Protein AF-A0AAI9SY20-F1 (afdb_monomer_lite)

Radius of gyration: 35.76 Å; chains: 1; bounding box: 93×35×104 Å

Organism: NCBI:txid497107

Sequence (185 aa):
MDAKLYLQSFGWEEGQPLKKGGLKKPILVKHKKDTKGLGHDTNNADMWWEQLFDGQLKTLQVDNGGGNGEVLFRKDEVIASTVQRSMSPLYRMFVKGQGLAGTMEKEAQEKKKDDEEKRKKKDDEEEEEKKKKKDKTKDKEKTRKRERKRERKSETRNSDSDKASRKRKREDKHSKKKKKKSRKQ

pLDDT: mean 70.95, std 12.84, range [46.22, 95.06]

Structure (mmCIF, N/CA/C/O backbone):
data_AF-A0AAI9SY20-F1
#
_entry.id   AF-A0AAI9SY20-F1
#
loop_
_atom_site.group_PDB
_atom_site.id
_atom_site.type_symbol
_atom_site.label_atom_id
_atom_site.label_alt_id
_atom_site.label_comp_id
_atom_site.label_asym_id
_atom_site.label_entity_id
_atom_site.label_seq_id
_atom_site.pdbx_PDB_ins_code
_atom_site.Cartn_x
_atom_site.Cartn_y
_atom_site.Cartn_z
_atom_site.occupancy
_atom_site.B_iso_or_equiv
_atom_site.auth_seq_id
_atom_site.auth_comp_id
_atom_site.auth_asym_id
_atom_site.auth_atom_id
_atom_site.pdbx_PDB_model_num
ATOM 1 N N . MET A 1 1 ? -29.749 -8.433 11.964 1.00 77.25 1 MET A N 1
ATOM 2 C CA . MET A 1 1 ? -28.682 -8.224 12.969 1.00 77.25 1 MET A CA 1
ATOM 3 C C . MET A 1 1 ? -27.858 -7.024 12.550 1.00 77.25 1 MET A C 1
ATOM 5 O O . MET A 1 1 ? -27.518 -6.940 11.378 1.00 77.25 1 MET A O 1
ATOM 9 N N . ASP A 1 2 ? -27.543 -6.120 13.474 1.00 91.75 2 ASP A N 1
ATOM 10 C CA . ASP A 1 2 ? -26.631 -5.004 13.208 1.00 91.75 2 ASP A CA 1
ATOM 11 C C . ASP A 1 2 ? -25.190 -5.429 13.535 1.00 91.75 2 ASP A C 1
ATOM 13 O O . ASP A 1 2 ? -24.805 -5.571 14.699 1.00 91.75 2 ASP A O 1
ATOM 17 N N . ALA A 1 3 ? -24.399 -5.677 12.489 1.00 90.69 3 ALA A N 1
ATOM 18 C CA . ALA A 1 3 ? -23.018 -6.138 12.619 1.00 90.69 3 ALA A CA 1
ATOM 19 C C . ALA A 1 3 ? -22.096 -5.082 13.250 1.00 90.69 3 ALA A C 1
ATOM 21 O O . ALA A 1 3 ? -21.114 -5.433 13.908 1.00 90.69 3 ALA A O 1
ATOM 22 N N . LYS A 1 4 ? -22.411 -3.791 13.086 1.00 91.38 4 LYS A N 1
ATOM 23 C CA . LYS A 1 4 ? -21.598 -2.692 13.612 1.00 91.38 4 LYS A CA 1
ATOM 24 C C . LYS A 1 4 ? -21.685 -2.640 15.134 1.00 91.38 4 LYS A C 1
ATOM 26 O O . LYS A 1 4 ? -20.650 -2.590 15.795 1.00 91.38 4 LYS A O 1
ATOM 31 N N . LEU A 1 5 ? -22.899 -2.732 15.682 1.00 94.44 5 LEU A N 1
ATOM 32 C CA . LEU A 1 5 ? -23.126 -2.783 17.132 1.00 94.44 5 LEU A CA 1
ATOM 33 C C . LEU A 1 5 ? -22.472 -4.014 17.768 1.00 94.44 5 LEU A C 1
ATOM 35 O O . LEU A 1 5 ? -21.870 -3.917 18.838 1.00 94.44 5 LEU A O 1
ATOM 39 N N . TYR A 1 6 ? -22.532 -5.160 17.085 1.00 94.88 6 TYR A N 1
ATOM 40 C CA . TYR A 1 6 ? -21.873 -6.378 17.544 1.00 94.88 6 TYR A CA 1
ATOM 41 C C . TYR A 1 6 ? -20.356 -6.183 17.645 1.00 94.88 6 TYR A C 1
ATOM 43 O O . TYR A 1 6 ? -19.785 -6.414 18.704 1.00 94.88 6 TYR A O 1
ATOM 51 N N . LEU A 1 7 ? -19.699 -5.671 16.602 1.00 93.38 7 LEU A N 1
ATOM 52 C CA . LEU A 1 7 ? -18.252 -5.428 16.616 1.00 93.38 7 LEU A CA 1
ATOM 53 C C . LEU A 1 7 ? -17.834 -4.385 17.666 1.00 93.38 7 LEU A C 1
ATOM 55 O O . LEU A 1 7 ? -16.838 -4.584 18.365 1.00 93.38 7 LEU A O 1
ATOM 59 N N . GLN A 1 8 ? -18.616 -3.317 17.836 1.00 94.25 8 GLN A N 1
ATOM 60 C CA . GLN A 1 8 ? -18.384 -2.316 18.882 1.00 94.25 8 GLN A CA 1
ATOM 61 C C . GLN A 1 8 ? -18.441 -2.925 20.290 1.00 94.25 8 GLN A C 1
ATOM 63 O O . GLN A 1 8 ? -17.649 -2.540 21.150 1.00 94.25 8 GLN A O 1
ATOM 68 N N . SER A 1 9 ? -19.297 -3.930 20.518 1.00 95.06 9 SER A N 1
ATOM 69 C CA . SER A 1 9 ? -19.354 -4.648 21.802 1.00 95.06 9 SER A CA 1
ATOM 70 C C . SER A 1 9 ? -18.055 -5.400 22.137 1.00 95.06 9 SER A C 1
ATOM 72 O O . SER A 1 9 ? -17.701 -5.517 23.308 1.00 95.06 9 SER A O 1
ATOM 74 N N . PHE A 1 10 ? -17.282 -5.817 21.125 1.00 93.25 10 PHE A N 1
ATOM 75 C CA . PHE A 1 10 ? -15.952 -6.423 21.291 1.00 93.25 10 PHE A CA 1
ATOM 76 C C . PHE A 1 10 ? -14.816 -5.390 21.334 1.00 93.25 10 PHE A C 1
ATOM 78 O O . PHE A 1 10 ? -13.640 -5.756 21.325 1.00 93.25 10 PHE A O 1
ATOM 85 N N . GLY A 1 11 ? -15.144 -4.096 21.382 1.00 93.00 11 GLY A N 1
ATOM 86 C CA . GLY A 1 11 ? -14.166 -3.012 21.442 1.00 93.00 11 GLY A CA 1
ATOM 87 C C . GLY A 1 11 ? -13.529 -2.668 20.095 1.00 93.00 11 GLY A C 1
ATOM 88 O O . GLY A 1 11 ? -12.456 -2.064 20.070 1.00 93.00 11 GLY A O 1
ATOM 89 N N . TRP A 1 12 ? -14.155 -3.054 18.979 1.00 93.88 12 TRP A N 1
ATOM 90 C CA . TRP A 1 12 ? -13.746 -2.5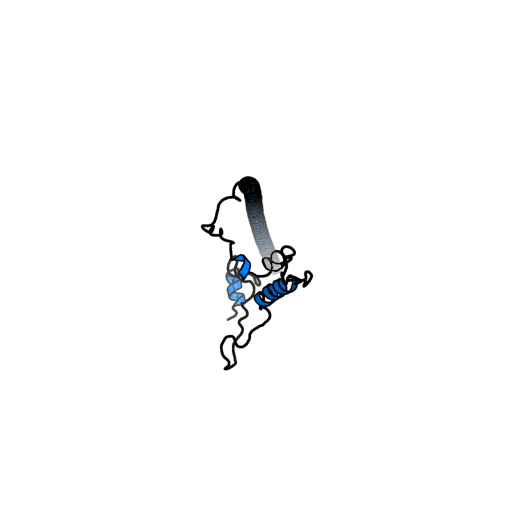78 17.661 1.00 93.88 12 TRP A CA 1
ATOM 91 C C . TRP A 1 12 ? -14.248 -1.149 17.426 1.00 93.88 12 TRP A C 1
ATOM 93 O O . TRP A 1 12 ? -15.425 -0.845 17.616 1.00 93.88 12 TRP A O 1
ATOM 103 N N . GLU A 1 13 ? -13.344 -0.274 16.990 1.00 91.38 13 GLU A N 1
ATOM 104 C CA . GLU A 1 13 ? -13.648 1.110 16.628 1.00 91.38 13 GLU A CA 1
ATOM 105 C C . GLU A 1 13 ? -13.842 1.232 15.114 1.00 91.38 13 GLU A C 1
ATOM 107 O O . GLU A 1 13 ? -13.069 0.688 14.318 1.00 91.38 13 GLU A O 1
ATOM 112 N N . GLU A 1 14 ? -14.861 1.985 14.705 1.00 89.62 14 GLU A N 1
ATOM 113 C CA . GLU A 1 14 ? -15.160 2.197 13.293 1.00 89.62 14 GLU A CA 1
ATOM 114 C C . GLU A 1 14 ? -13.993 2.901 12.578 1.00 89.62 14 GLU A C 1
ATOM 116 O O . GLU A 1 14 ? -13.421 3.873 13.070 1.00 89.62 14 GLU A O 1
ATOM 121 N N . GLY A 1 15 ? -13.607 2.379 11.412 1.00 88.56 15 GLY A N 1
ATOM 122 C CA . GLY A 1 15 ? -12.469 2.882 10.635 1.00 88.56 15 GLY A CA 1
ATOM 123 C C . GLY A 1 15 ? -11.102 2.313 11.041 1.00 88.56 15 GLY A C 1
ATOM 124 O O . GLY A 1 15 ? -10.101 2.603 10.375 1.00 88.56 15 GLY A O 1
ATOM 125 N N . GLN A 1 16 ? -11.032 1.475 12.082 1.00 90.31 16 GLN A N 1
ATOM 126 C CA . GLN A 1 16 ? -9.827 0.713 12.419 1.00 90.31 16 GLN A CA 1
ATOM 127 C C . GLN A 1 16 ? -9.861 -0.694 11.811 1.00 90.31 16 GLN A C 1
ATOM 129 O O . GLN A 1 16 ? -10.929 -1.292 11.661 1.00 90.31 16 GLN A O 1
ATOM 134 N N . PRO A 1 17 ? -8.697 -1.265 11.458 1.00 92.00 17 PRO A N 1
ATOM 135 C CA . PRO A 1 17 ? -8.652 -2.644 11.005 1.00 92.00 17 PRO A CA 1
ATOM 136 C C . PRO A 1 17 ? -8.916 -3.588 12.184 1.00 92.00 17 PRO A C 1
ATOM 138 O O . PRO A 1 17 ? -8.515 -3.315 13.315 1.00 92.00 17 PRO A O 1
ATOM 141 N N . LEU A 1 18 ? -9.546 -4.734 11.916 1.00 89.50 18 LEU A N 1
ATOM 142 C CA . LEU A 1 18 ? -9.866 -5.720 12.957 1.00 89.50 18 LEU A CA 1
ATOM 143 C C . LEU A 1 18 ? -8.605 -6.314 13.613 1.00 89.50 18 LEU A C 1
ATOM 145 O O . LEU A 1 18 ? -8.584 -6.619 14.802 1.00 89.50 18 LEU A O 1
ATOM 149 N N . LYS A 1 19 ? -7.530 -6.459 12.831 1.00 89.62 19 LYS A N 1
ATOM 150 C CA . LYS A 1 19 ? -6.209 -6.899 13.294 1.00 89.62 19 LYS A CA 1
ATOM 151 C C . LYS A 1 19 ? -5.189 -5.785 13.093 1.00 89.62 19 LYS A C 1
ATOM 153 O O . LYS A 1 19 ? -5.283 -4.995 12.154 1.00 89.62 19 LYS A O 1
ATOM 158 N N . LYS A 1 20 ? -4.166 -5.748 13.947 1.00 88.94 20 LYS A N 1
ATOM 159 C CA . LYS A 1 20 ? -3.032 -4.828 13.776 1.00 88.94 20 LYS A CA 1
ATOM 160 C C . LYS A 1 20 ? -2.329 -5.136 12.455 1.00 88.94 20 LYS A C 1
ATOM 162 O O . LYS A 1 20 ? -1.936 -6.274 12.232 1.00 88.94 20 LYS A O 1
ATOM 167 N N . GLY A 1 21 ? -2.200 -4.124 11.600 1.00 91.19 21 GLY A N 1
ATOM 168 C CA . GLY A 1 21 ? -1.667 -4.280 10.243 1.00 91.19 21 GLY A CA 1
ATOM 169 C C . GLY A 1 21 ? -2.682 -4.779 9.208 1.00 91.19 21 GLY A C 1
ATOM 170 O O . GLY A 1 21 ? -2.299 -5.027 8.072 1.00 91.19 21 GLY A O 1
ATOM 171 N N . GLY A 1 22 ? -3.961 -4.926 9.570 1.00 89.81 22 GLY A N 1
ATOM 172 C CA . GLY A 1 22 ? -5.022 -5.262 8.622 1.00 89.81 22 GLY A CA 1
ATOM 173 C C . GLY A 1 22 ? -5.453 -4.075 7.755 1.00 89.81 22 GLY A C 1
ATOM 174 O O . GLY A 1 22 ? -5.109 -2.919 8.016 1.00 89.81 22 GLY A O 1
ATOM 175 N N . LEU A 1 23 ? -6.257 -4.367 6.734 1.00 89.06 23 LEU A N 1
ATOM 176 C CA . LEU A 1 23 ? -6.841 -3.356 5.857 1.00 89.06 23 LEU A CA 1
ATOM 177 C C . LEU A 1 23 ? -7.961 -2.596 6.580 1.00 89.06 23 LEU A C 1
ATOM 179 O O . LEU A 1 23 ? -8.825 -3.195 7.218 1.00 89.06 23 LEU A O 1
ATOM 183 N N . LYS A 1 24 ? -7.939 -1.264 6.470 1.00 90.81 24 LYS A N 1
ATOM 184 C CA . LYS A 1 24 ? -9.001 -0.379 6.988 1.00 90.81 24 LYS A CA 1
ATOM 185 C C . LYS A 1 24 ? -10.214 -0.313 6.066 1.00 90.81 24 LYS A C 1
ATOM 187 O O . LYS A 1 24 ? -11.324 -0.075 6.523 1.00 90.81 24 LYS A O 1
ATOM 192 N N . LYS A 1 25 ? -9.976 -0.464 4.764 1.00 89.50 25 LYS A N 1
ATOM 193 C CA . LYS A 1 25 ? -10.995 -0.429 3.716 1.00 89.50 25 LYS A CA 1
ATOM 194 C C . LYS A 1 25 ? -11.194 -1.842 3.168 1.00 89.50 25 LYS A C 1
ATOM 196 O O . LYS A 1 25 ? -10.217 -2.595 3.123 1.00 89.50 25 LYS A O 1
ATOM 201 N N . PRO A 1 26 ? -12.419 -2.203 2.760 1.00 90.12 26 PRO A N 1
ATOM 202 C CA . PRO A 1 26 ? -12.656 -3.476 2.099 1.00 90.12 26 PRO A CA 1
ATOM 203 C C . PRO A 1 26 ? -11.861 -3.549 0.794 1.00 90.12 26 PRO A C 1
ATOM 205 O O . PRO A 1 26 ? -11.585 -2.531 0.153 1.00 90.12 26 PRO A O 1
ATOM 208 N N . ILE A 1 27 ? -11.498 -4.769 0.409 1.00 91.25 27 ILE A N 1
ATOM 209 C CA . ILE A 1 27 ? -10.883 -5.020 -0.891 1.00 91.25 27 ILE A CA 1
ATOM 210 C C . ILE A 1 27 ? -11.971 -4.829 -1.945 1.00 91.25 27 ILE A C 1
ATOM 212 O O . ILE A 1 27 ? -12.996 -5.509 -1.916 1.00 91.25 27 ILE A O 1
ATOM 216 N N . LEU A 1 28 ? -11.745 -3.897 -2.866 1.00 91.75 28 LEU A N 1
ATOM 217 C CA . LEU A 1 28 ? -12.579 -3.755 -4.050 1.00 91.75 28 LEU A CA 1
ATOM 218 C C . LEU A 1 28 ? -12.210 -4.860 -5.033 1.00 91.75 28 LEU A C 1
ATOM 220 O O . LEU A 1 28 ? -11.078 -4.925 -5.509 1.00 91.75 28 LEU A O 1
ATOM 224 N N . VAL A 1 29 ? -13.173 -5.729 -5.319 1.00 91.44 29 VAL A N 1
ATOM 225 C CA . VAL A 1 29 ? -13.022 -6.804 -6.298 1.00 91.44 29 VAL A CA 1
ATOM 226 C C . VAL A 1 29 ? -13.774 -6.415 -7.562 1.00 91.44 29 VAL A C 1
ATOM 228 O O . VAL A 1 29 ? -14.939 -6.016 -7.514 1.00 91.44 29 VAL A O 1
ATOM 231 N N . LYS A 1 30 ? -13.109 -6.540 -8.711 1.00 87.75 30 LYS A N 1
ATOM 232 C CA . LYS A 1 30 ? -13.759 -6.405 -10.012 1.00 87.75 30 LYS A CA 1
ATOM 233 C C . LYS A 1 30 ? -14.511 -7.700 -10.314 1.00 87.75 30 LYS A C 1
ATOM 235 O O . LYS A 1 30 ? -13.899 -8.755 -10.451 1.00 87.75 30 LYS A O 1
ATOM 240 N N . HIS A 1 31 ? -15.831 -7.619 -10.427 1.00 88.00 31 HIS A N 1
ATOM 241 C CA . HIS A 1 31 ? -16.645 -8.749 -10.865 1.00 88.00 31 HIS A CA 1
ATOM 242 C C . HIS A 1 31 ? -16.705 -8.798 -12.389 1.00 88.00 31 HIS A C 1
ATOM 244 O O . HIS A 1 31 ? -17.010 -7.799 -13.040 1.00 88.00 31 HIS A O 1
ATOM 250 N N . LYS A 1 32 ? -16.443 -9.977 -12.953 1.00 87.25 32 LYS A N 1
ATOM 251 C CA . LYS A 1 32 ? -16.594 -10.239 -14.383 1.00 87.25 32 LYS A CA 1
ATOM 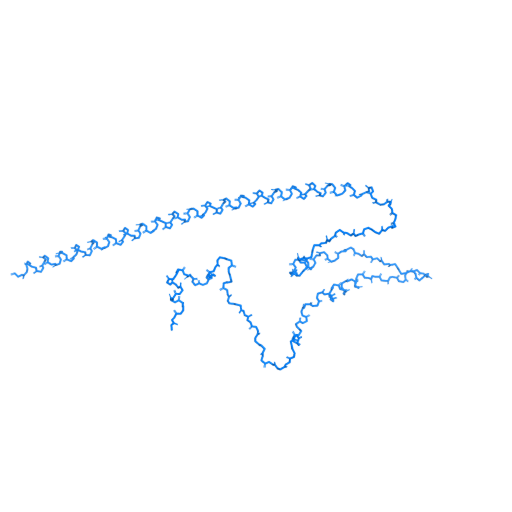252 C C . LYS A 1 32 ? -18.046 -10.609 -14.671 1.00 87.25 32 LYS A C 1
ATOM 254 O O . LYS A 1 32 ? -18.519 -11.631 -14.185 1.00 87.25 32 LYS A O 1
ATOM 259 N N . LYS A 1 33 ? -18.742 -9.770 -15.439 1.00 89.69 33 LYS A N 1
ATOM 260 C CA . LYS A 1 33 ? -20.102 -10.049 -15.936 1.00 89.69 33 LYS A CA 1
ATOM 261 C C . LYS A 1 33 ? -20.114 -10.534 -17.389 1.00 89.69 33 LYS A C 1
ATOM 263 O O . LYS A 1 33 ? -21.138 -11.008 -17.861 1.00 89.69 33 LYS A O 1
ATOM 268 N N . ASP A 1 34 ? -18.971 -10.454 -18.064 1.00 87.88 34 ASP A N 1
ATOM 269 C CA . ASP A 1 34 ? -18.860 -10.726 -19.493 1.00 87.88 34 ASP A CA 1
ATOM 270 C C . ASP A 1 34 ? -18.450 -12.174 -19.782 1.00 87.88 34 ASP A C 1
ATOM 272 O O . ASP A 1 34 ? -17.793 -12.837 -18.970 1.00 87.88 34 ASP A O 1
ATOM 276 N N . THR A 1 35 ? -18.751 -12.639 -20.995 1.00 91.88 35 THR A N 1
ATOM 277 C CA . THR A 1 35 ? -18.370 -13.967 -21.512 1.00 91.88 35 THR A CA 1
ATOM 278 C C . THR A 1 35 ? -16.943 -14.027 -22.061 1.00 91.88 35 THR A C 1
ATOM 280 O O . THR A 1 35 ? -16.450 -15.108 -22.366 1.00 91.88 35 THR A O 1
ATOM 283 N N . LYS A 1 36 ? -16.250 -12.886 -22.155 1.00 87.38 36 LYS A N 1
ATOM 284 C CA . LYS A 1 36 ? -14.884 -12.791 -22.698 1.00 87.38 36 LYS A CA 1
ATOM 285 C C . LYS A 1 36 ? -13.868 -13.596 -21.872 1.00 87.38 36 LYS A C 1
ATOM 287 O O . LYS A 1 36 ? -14.123 -13.907 -20.711 1.00 87.38 36 LYS A O 1
ATOM 292 N N . GLY A 1 37 ? -12.707 -13.925 -22.435 1.00 86.31 37 GLY A N 1
ATOM 293 C CA . GLY A 1 37 ? -11.632 -14.613 -21.704 1.00 86.31 37 GLY A CA 1
ATOM 294 C C . GLY A 1 37 ? -11.063 -13.788 -20.537 1.00 86.31 37 GLY A C 1
ATOM 295 O O . GLY A 1 37 ? -11.223 -12.565 -20.489 1.00 86.31 37 GLY A O 1
ATOM 296 N N . LEU A 1 38 ? -10.389 -14.444 -19.583 1.00 80.25 38 LEU A N 1
ATOM 297 C CA . LEU A 1 38 ? -9.537 -13.722 -18.628 1.00 80.25 38 LEU A CA 1
ATOM 298 C C . LEU A 1 38 ? -8.408 -13.012 -19.392 1.00 80.25 38 LEU A C 1
ATOM 300 O O . LEU A 1 38 ? -7.853 -13.571 -20.331 1.00 80.25 38 LEU A O 1
ATOM 304 N N . GLY A 1 39 ? -8.078 -11.786 -18.984 1.00 76.12 39 GLY A N 1
ATOM 305 C CA . GLY A 1 39 ? -7.014 -10.993 -19.610 1.00 76.12 39 GLY A CA 1
ATOM 306 C C . GLY A 1 39 ? -7.431 -10.192 -20.847 1.00 76.12 39 GLY A C 1
ATOM 307 O O . GLY A 1 39 ? -6.588 -9.502 -21.398 1.00 76.12 39 GLY A O 1
ATOM 308 N N . HIS A 1 40 ? -8.704 -10.225 -21.266 1.00 80.19 40 HIS A N 1
ATOM 309 C CA . HIS A 1 40 ? -9.172 -9.395 -22.386 1.00 80.19 40 HIS A CA 1
ATOM 310 C C . HIS A 1 40 ? -9.133 -7.889 -22.080 1.00 80.19 40 HIS A C 1
ATOM 312 O O . HIS A 1 40 ? -8.849 -7.091 -22.966 1.00 80.19 40 HIS A O 1
ATOM 318 N N . ASP A 1 41 ? -9.386 -7.501 -20.827 1.00 71.62 41 ASP A N 1
ATOM 319 C CA . ASP A 1 41 ? -9.157 -6.128 -20.377 1.00 71.62 41 ASP A CA 1
ATOM 320 C C . ASP A 1 41 ? -7.658 -5.946 -20.112 1.00 71.62 41 ASP A C 1
ATOM 322 O O . ASP A 1 41 ? -7.212 -5.927 -18.959 1.00 71.62 41 ASP A O 1
ATOM 326 N N . THR A 1 42 ? -6.863 -5.865 -21.179 1.00 66.19 42 THR A N 1
ATOM 327 C CA . THR A 1 42 ? -5.468 -5.447 -21.075 1.00 66.19 42 THR A CA 1
ATOM 328 C C . THR A 1 42 ? -5.467 -3.964 -20.739 1.00 66.19 42 THR A C 1
ATOM 330 O O . THR A 1 42 ? -5.658 -3.091 -21.586 1.00 66.19 42 THR A O 1
ATOM 333 N N . ASN A 1 43 ? -5.300 -3.652 -19.456 1.00 66.19 43 ASN A N 1
ATOM 334 C CA . ASN A 1 43 ? -4.950 -2.299 -19.068 1.00 66.19 43 ASN A CA 1
ATOM 335 C C . ASN A 1 43 ? -3.519 -2.065 -19.574 1.00 66.19 43 ASN A C 1
ATOM 337 O O . ASN A 1 43 ? -2.556 -2.398 -18.889 1.00 66.19 43 ASN A O 1
ATOM 341 N N . ASN A 1 44 ? -3.384 -1.541 -20.797 1.00 58.50 44 ASN A N 1
ATOM 342 C CA . ASN A 1 44 ? -2.108 -1.268 -21.479 1.00 58.50 44 ASN A CA 1
ATOM 343 C C . ASN A 1 44 ? -1.232 -0.230 -20.740 1.00 58.50 44 ASN A C 1
ATOM 345 O O . ASN A 1 44 ? -0.186 0.172 -21.234 1.00 58.50 44 ASN A O 1
ATOM 349 N N . ALA A 1 45 ? -1.647 0.212 -19.551 1.00 59.16 45 ALA A N 1
ATOM 350 C CA . ALA A 1 45 ? -0.925 1.146 -18.702 1.00 59.16 45 ALA A CA 1
ATOM 351 C C . ALA A 1 45 ? 0.426 0.603 -18.189 1.00 59.16 45 ALA A C 1
ATOM 353 O O . ALA A 1 45 ? 1.282 1.399 -17.821 1.00 59.16 45 ALA A O 1
ATOM 354 N N . ASP A 1 46 ? 0.637 -0.719 -18.203 1.00 59.56 46 ASP A N 1
ATOM 355 C CA . ASP A 1 46 ? 1.836 -1.376 -17.657 1.00 59.56 46 ASP A CA 1
ATOM 356 C C . ASP A 1 46 ? 2.777 -1.949 -18.737 1.00 59.56 46 ASP A C 1
ATOM 358 O O . ASP A 1 46 ? 3.495 -2.924 -18.503 1.00 59.56 46 ASP A O 1
ATOM 362 N N . MET A 1 47 ? 2.850 -1.347 -19.929 1.00 74.75 47 MET A N 1
ATOM 363 C CA . MET A 1 47 ? 3.886 -1.703 -20.919 1.00 74.75 47 MET A CA 1
ATOM 364 C C . MET A 1 47 ? 5.233 -1.048 -20.576 1.00 74.75 47 MET A C 1
ATOM 366 O O . MET A 1 47 ? 5.884 -0.393 -21.384 1.00 74.75 47 MET A O 1
ATOM 370 N N . TRP A 1 48 ? 5.673 -1.234 -19.331 1.00 70.44 48 TRP A N 1
ATOM 371 C CA . TRP A 1 48 ? 6.926 -0.688 -18.802 1.00 70.44 48 TRP A CA 1
ATOM 372 C C . TRP A 1 48 ? 8.156 -1.175 -19.586 1.00 70.44 48 TRP A C 1
ATOM 374 O O . TRP A 1 48 ? 9.174 -0.484 -19.637 1.00 70.44 48 TRP A O 1
ATOM 384 N N . TRP A 1 49 ? 8.052 -2.353 -20.205 1.00 74.19 49 TRP A N 1
ATOM 385 C CA . TRP A 1 49 ? 9.069 -2.932 -21.077 1.00 74.19 49 TRP A CA 1
ATOM 386 C C . TRP A 1 49 ? 9.150 -2.212 -22.430 1.00 74.19 49 TRP A C 1
ATOM 388 O O . TRP A 1 49 ? 10.256 -2.016 -22.923 1.00 74.19 49 TRP A O 1
ATOM 398 N N . GLU A 1 50 ? 8.026 -1.749 -22.990 1.00 74.00 50 GLU A N 1
ATOM 399 C CA . GLU A 1 50 ? 8.030 -0.940 -24.216 1.00 74.00 50 GLU A CA 1
ATOM 400 C C . GLU A 1 50 ? 8.683 0.412 -23.962 1.00 74.00 50 GLU A C 1
ATOM 402 O O . GLU A 1 50 ? 9.532 0.828 -24.737 1.00 74.00 50 GLU A O 1
ATOM 407 N N . GLN A 1 51 ? 8.378 1.065 -22.838 1.00 76.31 51 GLN A N 1
ATOM 408 C CA . GLN A 1 51 ? 9.021 2.332 -22.473 1.00 76.31 51 GLN A CA 1
ATOM 409 C C . GLN A 1 51 ? 10.522 2.175 -22.204 1.00 76.31 51 GLN A C 1
ATOM 411 O O . GLN A 1 51 ? 11.308 3.062 -22.535 1.00 76.31 51 GLN A O 1
ATOM 416 N N . LEU A 1 52 ? 10.930 1.050 -21.607 1.00 77.69 52 LEU A N 1
ATOM 417 C CA . LEU A 1 52 ? 12.340 0.733 -21.397 1.00 77.69 52 LEU A CA 1
ATOM 418 C C . LEU A 1 52 ? 13.058 0.524 -22.737 1.00 77.69 52 LEU A C 1
ATOM 420 O O . LEU A 1 52 ? 14.131 1.084 -22.948 1.00 77.69 52 LEU A O 1
ATOM 424 N N . PHE A 1 53 ? 12.457 -0.252 -23.638 1.00 78.06 53 PHE A N 1
ATOM 425 C CA . PHE A 1 53 ? 13.015 -0.541 -24.954 1.00 78.06 53 PHE A CA 1
ATOM 426 C C . PHE A 1 53 ? 13.059 0.709 -25.846 1.00 78.06 53 PHE A C 1
ATOM 428 O O . PHE A 1 53 ? 14.091 1.012 -26.439 1.00 78.06 53 PHE A O 1
ATOM 435 N N . ASP A 1 54 ? 11.984 1.495 -25.864 1.00 80.50 54 ASP A N 1
ATOM 436 C CA . ASP A 1 54 ? 11.884 2.777 -26.567 1.00 80.50 54 ASP A CA 1
ATOM 437 C C . ASP A 1 54 ? 12.891 3.804 -26.018 1.00 80.50 54 ASP A C 1
ATOM 439 O O . ASP A 1 54 ? 13.557 4.510 -26.774 1.00 80.50 54 ASP A O 1
ATOM 443 N N . GLY A 1 55 ? 13.097 3.830 -24.697 1.00 77.00 55 GLY A N 1
ATOM 444 C CA . GLY A 1 55 ? 14.157 4.616 -24.070 1.00 77.00 55 GLY A CA 1
ATOM 445 C C . GLY A 1 55 ? 15.555 4.222 -24.559 1.00 77.00 55 GLY A C 1
ATOM 446 O O . GLY A 1 55 ? 16.363 5.098 -24.853 1.00 77.00 55 GLY A O 1
ATOM 447 N N . GLN A 1 56 ? 15.836 2.922 -24.706 1.00 74.25 56 GLN A N 1
ATOM 448 C CA . GLN A 1 56 ? 17.119 2.448 -25.240 1.00 74.25 56 GLN A CA 1
ATOM 449 C C . GLN A 1 56 ? 17.299 2.780 -26.726 1.00 74.25 56 GLN A C 1
ATOM 451 O O . GLN A 1 56 ? 18.391 3.179 -27.130 1.00 74.25 56 GLN A O 1
ATOM 456 N N . LEU A 1 57 ? 16.245 2.668 -27.536 1.00 78.50 57 LEU A N 1
ATOM 457 C CA . LEU A 1 57 ? 16.306 3.017 -28.957 1.00 78.50 57 LEU A CA 1
ATOM 458 C C . LEU A 1 57 ? 16.551 4.512 -29.174 1.00 78.50 57 LEU A C 1
ATOM 460 O O . LEU A 1 57 ? 17.358 4.878 -30.021 1.00 78.50 57 LEU A O 1
ATOM 464 N N . LYS A 1 58 ? 15.928 5.382 -28.376 1.00 75.12 58 LYS A N 1
ATOM 465 C CA . LYS A 1 58 ? 16.132 6.839 -28.465 1.00 75.12 58 LYS A CA 1
ATOM 466 C C . LYS A 1 58 ? 17.549 7.276 -28.110 1.00 75.12 58 LYS A C 1
ATOM 468 O O . LYS A 1 58 ? 18.015 8.292 -28.612 1.00 75.12 58 LYS A O 1
ATOM 473 N N . THR A 1 59 ? 18.235 6.513 -27.260 1.00 68.56 59 THR A N 1
ATOM 474 C CA . THR A 1 59 ? 19.649 6.758 -26.932 1.00 68.56 59 THR A CA 1
ATOM 475 C C . THR A 1 59 ? 20.614 6.254 -28.003 1.00 68.56 59 THR A C 1
ATOM 477 O O . THR A 1 59 ? 21.805 6.540 -27.932 1.00 68.56 59 THR A O 1
ATOM 480 N N . LEU A 1 60 ? 20.129 5.501 -28.994 1.00 72.94 60 LEU A N 1
ATOM 481 C CA . LEU A 1 60 ? 20.946 4.997 -30.086 1.00 72.94 60 LEU A CA 1
ATOM 482 C C . LEU A 1 60 ? 21.105 6.091 -31.155 1.00 72.94 60 LEU A C 1
ATOM 484 O O . LEU A 1 60 ? 20.333 6.162 -32.108 1.00 72.94 60 LEU A O 1
ATOM 488 N N . GLN A 1 61 ? 22.108 6.956 -31.009 1.00 63.50 61 GLN A N 1
ATOM 489 C CA . GLN A 1 61 ? 22.523 7.831 -32.107 1.00 63.50 61 GLN A CA 1
ATOM 490 C C . GLN A 1 61 ? 23.396 7.037 -33.083 1.00 63.50 61 GLN A C 1
ATOM 492 O O . GLN A 1 61 ? 24.493 6.605 -32.734 1.00 63.50 61 GLN A O 1
ATOM 497 N N . VAL A 1 62 ? 22.887 6.826 -34.298 1.00 66.06 62 VAL A N 1
ATOM 498 C CA . VAL A 1 62 ? 23.642 6.254 -35.418 1.00 66.06 62 VAL A CA 1
ATOM 499 C C . VAL A 1 62 ? 24.126 7.413 -36.275 1.00 66.06 62 VAL A C 1
ATOM 501 O O . VAL A 1 62 ? 23.358 7.984 -37.045 1.00 66.06 62 VAL A O 1
ATOM 504 N N . ASP A 1 63 ? 25.390 7.783 -36.106 1.00 61.88 63 ASP A N 1
ATOM 505 C CA . ASP A 1 63 ? 26.031 8.796 -36.937 1.00 61.88 63 ASP A CA 1
ATOM 506 C C . ASP A 1 63 ? 26.719 8.095 -38.119 1.00 61.88 63 ASP A C 1
ATOM 508 O O . ASP A 1 63 ? 27.671 7.337 -37.931 1.00 61.88 63 ASP A O 1
ATOM 512 N N . ASN A 1 64 ? 26.232 8.314 -39.346 1.00 59.41 64 ASN A N 1
ATOM 513 C CA . ASN A 1 64 ? 26.869 7.831 -40.585 1.00 59.41 64 ASN A CA 1
ATOM 514 C C . ASN A 1 64 ? 28.024 8.774 -40.982 1.00 59.41 64 ASN A C 1
ATOM 516 O O . ASN A 1 64 ? 28.079 9.299 -42.092 1.00 59.41 64 ASN A O 1
ATOM 520 N N . GLY A 1 65 ? 28.919 9.046 -40.032 1.00 55.09 65 GLY A N 1
ATOM 521 C CA . GLY A 1 65 ? 29.897 10.134 -40.106 1.00 55.09 65 GLY A CA 1
ATOM 522 C C . GLY A 1 65 ? 31.265 9.779 -40.696 1.00 55.09 65 GLY A C 1
ATOM 523 O O . GLY A 1 65 ? 32.136 10.641 -40.754 1.00 55.09 65 GLY A O 1
ATOM 524 N N . GLY A 1 66 ? 31.502 8.543 -41.136 1.00 51.81 66 GLY A N 1
ATOM 525 C CA . GLY A 1 66 ? 32.783 8.145 -41.724 1.00 51.81 66 GLY A CA 1
ATOM 526 C C . GLY A 1 66 ? 32.570 7.206 -42.898 1.00 51.81 66 GLY A C 1
ATOM 527 O O . GLY A 1 66 ? 31.878 6.203 -42.757 1.00 51.81 66 GLY A O 1
ATOM 528 N N . GLY A 1 67 ? 33.168 7.512 -44.052 1.00 55.19 67 GLY A N 1
ATOM 529 C CA . GLY A 1 67 ? 32.991 6.806 -45.331 1.00 55.19 67 GLY A CA 1
ATOM 530 C C . GLY A 1 67 ? 33.391 5.321 -45.382 1.00 55.19 67 GLY A C 1
ATOM 531 O O . GLY A 1 67 ? 33.527 4.789 -46.474 1.00 55.19 67 GLY A O 1
ATOM 532 N N . ASN A 1 68 ? 33.545 4.650 -44.237 1.00 56.41 68 ASN A N 1
ATOM 533 C CA . ASN A 1 68 ? 33.909 3.237 -44.103 1.00 56.41 68 ASN A CA 1
ATOM 534 C C . ASN A 1 68 ? 32.842 2.390 -43.375 1.00 56.41 68 ASN A C 1
ATOM 536 O O . ASN A 1 68 ? 33.161 1.325 -42.858 1.00 56.41 68 ASN A O 1
ATOM 540 N N . GLY A 1 69 ? 31.582 2.839 -43.310 1.00 57.84 69 GLY A N 1
ATOM 541 C CA . GLY A 1 69 ? 30.457 2.005 -42.848 1.00 57.84 69 GLY A CA 1
ATOM 542 C C . GLY A 1 69 ? 30.505 1.573 -41.375 1.00 57.84 69 GLY A C 1
ATOM 543 O O . GLY A 1 69 ? 29.784 0.657 -40.981 1.00 57.84 69 GLY A O 1
ATOM 544 N N . GLU A 1 70 ? 31.345 2.207 -40.558 1.00 53.06 70 GLU A N 1
ATOM 545 C CA . GLU A 1 70 ? 31.518 1.847 -39.154 1.00 53.06 70 GLU A CA 1
ATOM 546 C C . GLU A 1 70 ? 30.481 2.578 -38.285 1.00 53.06 70 GLU A C 1
ATOM 548 O O . GLU A 1 70 ? 30.509 3.800 -38.133 1.00 53.06 70 GLU A O 1
ATOM 553 N N . VAL A 1 71 ? 29.529 1.819 -37.734 1.00 57.66 71 VAL A N 1
ATOM 554 C CA . VAL A 1 71 ? 28.458 2.340 -36.873 1.00 57.66 71 VAL A CA 1
ATOM 555 C C . VAL A 1 71 ? 29.000 2.548 -35.458 1.00 57.66 71 VAL A C 1
ATOM 557 O O . VAL A 1 71 ? 29.178 1.599 -34.693 1.00 57.66 71 VAL A O 1
ATOM 560 N N . LEU A 1 72 ? 29.257 3.803 -35.092 1.00 57.38 72 LEU A N 1
ATOM 561 C CA . LEU A 1 72 ? 29.729 4.177 -33.758 1.00 57.38 72 LEU A CA 1
ATOM 562 C C . LEU A 1 72 ? 28.550 4.325 -32.786 1.00 57.38 72 LEU A C 1
ATOM 564 O O . LEU A 1 72 ? 27.776 5.275 -32.862 1.00 57.38 72 LEU A O 1
ATOM 568 N N . PHE A 1 73 ? 28.437 3.403 -31.828 1.00 61.38 73 PHE A N 1
ATOM 569 C CA . PHE A 1 73 ? 27.416 3.454 -30.778 1.00 61.38 73 PHE A CA 1
ATOM 570 C C . PHE A 1 73 ? 27.853 4.369 -29.624 1.00 61.38 73 PHE A C 1
ATOM 572 O O . PHE A 1 73 ? 28.537 3.925 -28.698 1.00 61.38 73 PHE A O 1
ATOM 579 N N . ARG A 1 74 ? 27.430 5.639 -29.629 1.00 61.84 74 ARG A N 1
ATOM 580 C CA . ARG A 1 74 ? 27.565 6.513 -28.450 1.00 61.84 74 ARG A CA 1
ATOM 581 C C . ARG A 1 74 ? 26.420 6.235 -27.479 1.00 61.84 74 ARG A C 1
ATOM 583 O O . ARG A 1 74 ? 25.271 6.552 -27.757 1.00 61.84 74 ARG A O 1
ATOM 590 N N . LYS A 1 75 ? 26.731 5.590 -26.353 1.00 61.16 75 LYS A N 1
ATOM 591 C CA . LYS A 1 75 ? 25.781 5.365 -25.257 1.00 61.16 75 LYS A CA 1
ATOM 592 C C . LYS A 1 75 ? 25.953 6.479 -24.234 1.00 61.16 75 LYS A C 1
ATOM 594 O O . LYS A 1 75 ? 26.873 6.406 -23.424 1.00 61.16 75 LYS A O 1
ATOM 599 N N . ASP A 1 76 ? 25.070 7.469 -24.258 1.00 58.56 76 ASP A N 1
ATOM 600 C CA . ASP A 1 76 ? 24.978 8.419 -23.153 1.00 58.56 76 ASP A CA 1
ATOM 601 C C . ASP A 1 76 ? 24.450 7.693 -21.904 1.00 58.56 76 ASP A C 1
ATOM 603 O O . ASP A 1 76 ? 23.527 6.873 -21.953 1.00 58.56 76 ASP A O 1
ATOM 607 N N . GLU A 1 77 ? 25.119 7.914 -20.779 1.00 59.88 77 GLU A N 1
ATOM 608 C CA . GLU A 1 77 ? 24.973 7.113 -19.571 1.00 59.88 77 GLU A CA 1
ATOM 609 C C . GLU A 1 77 ? 23.569 7.183 -18.927 1.00 59.88 77 GLU A C 1
ATOM 611 O O . GLU A 1 77 ? 23.073 8.229 -18.525 1.00 59.88 77 GLU A O 1
ATOM 616 N N . VAL A 1 78 ? 22.995 5.988 -18.733 1.00 58.16 78 VAL A N 1
ATOM 617 C CA . VAL A 1 78 ? 22.118 5.564 -17.622 1.00 58.16 78 VAL A CA 1
ATOM 618 C C . VAL A 1 78 ? 20.813 6.355 -17.400 1.00 58.16 78 VAL A C 1
ATOM 620 O O . VAL A 1 78 ? 20.632 7.036 -16.396 1.00 58.16 78 VAL A O 1
ATOM 623 N N . ILE A 1 79 ? 19.803 6.100 -18.239 1.00 54.03 79 ILE A N 1
ATOM 624 C CA . ILE A 1 79 ? 18.397 6.477 -17.949 1.00 54.03 79 ILE A CA 1
ATOM 625 C C . ILE A 1 79 ? 17.652 5.363 -17.1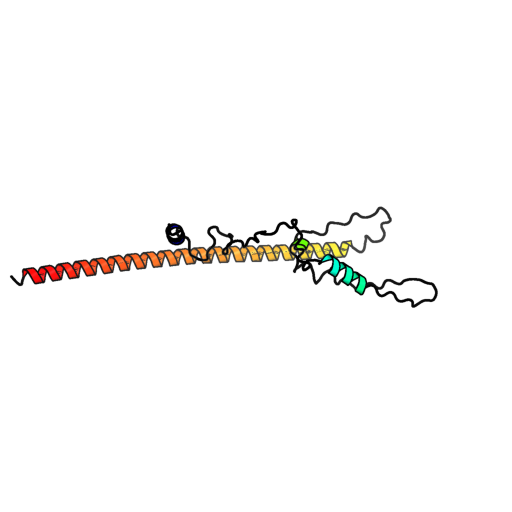77 1.00 54.03 79 ILE A C 1
ATOM 627 O O . ILE A 1 79 ? 16.673 5.611 -16.471 1.00 54.03 79 ILE A O 1
ATOM 631 N N . ALA A 1 80 ? 18.152 4.122 -17.223 1.00 52.78 80 ALA A N 1
ATOM 632 C CA . ALA A 1 80 ? 17.514 2.964 -16.584 1.00 52.78 80 ALA A CA 1
ATOM 633 C C . ALA A 1 80 ? 17.489 3.015 -15.039 1.00 52.78 80 ALA A C 1
ATOM 635 O O . ALA A 1 80 ? 16.751 2.259 -14.406 1.00 52.78 80 ALA A O 1
ATOM 636 N N . SER A 1 81 ? 18.299 3.872 -14.405 1.00 53.31 81 SER A N 1
ATOM 637 C CA . SER A 1 81 ? 18.415 3.930 -12.941 1.00 53.31 81 SER A CA 1
ATOM 638 C C . SER A 1 81 ? 17.345 4.798 -12.272 1.00 53.31 81 SER A C 1
ATOM 640 O O . SER A 1 81 ? 16.981 4.516 -11.129 1.00 53.31 81 SER A O 1
ATOM 642 N N . THR A 1 82 ? 16.807 5.810 -12.958 1.00 52.88 82 THR A N 1
ATOM 643 C CA . THR A 1 82 ? 16.068 6.889 -12.279 1.00 52.88 82 THR A CA 1
ATOM 644 C C . THR A 1 82 ? 14.549 6.734 -12.344 1.00 52.88 82 THR A C 1
ATOM 646 O O . THR A 1 82 ? 13.863 7.156 -11.416 1.00 52.88 82 THR A O 1
ATOM 649 N N . VAL A 1 83 ? 13.998 6.094 -13.384 1.00 55.00 83 VAL A N 1
ATOM 650 C CA . VAL A 1 83 ? 12.538 6.125 -13.623 1.00 55.00 83 VAL A CA 1
ATOM 651 C C . VAL A 1 83 ? 11.775 4.907 -13.068 1.00 55.00 83 VAL A C 1
ATOM 653 O O . VAL A 1 83 ? 10.628 5.057 -12.663 1.00 55.00 8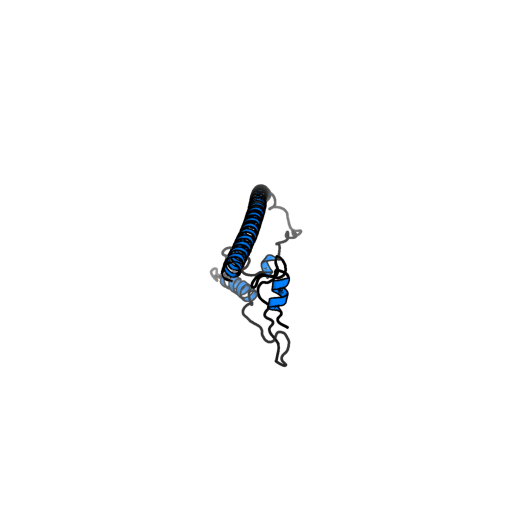3 VAL A O 1
ATOM 656 N N . GLN A 1 84 ? 12.361 3.706 -12.956 1.00 55.41 84 GLN A N 1
ATOM 657 C CA . GLN A 1 84 ? 11.537 2.484 -12.787 1.00 55.41 84 GLN A CA 1
ATOM 658 C C . GLN A 1 84 ? 11.670 1.693 -11.475 1.00 55.41 84 GLN A C 1
ATOM 660 O O . GLN A 1 84 ? 10.802 0.862 -11.188 1.00 55.41 84 GLN A O 1
ATOM 665 N N . ARG A 1 85 ? 12.684 1.935 -10.631 1.00 56.69 85 ARG A N 1
ATOM 666 C CA . ARG A 1 85 ? 12.867 1.130 -9.401 1.00 56.69 85 ARG A CA 1
ATOM 667 C C . ARG A 1 85 ? 11.988 1.580 -8.227 1.00 56.69 85 ARG A C 1
ATOM 669 O O . ARG A 1 85 ? 11.585 0.746 -7.422 1.00 56.69 85 ARG A O 1
ATOM 676 N N . SER A 1 86 ? 11.694 2.875 -8.117 1.00 60.16 86 SER A N 1
ATOM 677 C CA . SER A 1 86 ? 10.834 3.425 -7.057 1.00 60.16 86 SER A CA 1
ATOM 678 C C . SER A 1 86 ? 9.342 3.335 -7.393 1.00 60.16 86 SER A C 1
ATOM 680 O O . SER A 1 86 ? 8.528 3.207 -6.480 1.00 60.16 86 SER A O 1
ATOM 682 N N . MET A 1 87 ? 8.988 3.371 -8.683 1.00 59.88 87 MET A N 1
ATOM 683 C CA . MET A 1 87 ? 7.597 3.357 -9.149 1.00 59.88 87 MET A CA 1
ATOM 684 C C . MET A 1 87 ? 7.001 1.956 -9.311 1.00 59.88 87 MET A C 1
ATOM 686 O O . MET A 1 87 ? 5.802 1.801 -9.094 1.00 59.88 87 MET A O 1
ATOM 690 N N . SER A 1 88 ? 7.792 0.930 -9.651 1.00 64.75 88 SER A N 1
ATOM 691 C CA . SER A 1 88 ? 7.254 -0.414 -9.900 1.00 64.75 88 SER A CA 1
ATOM 692 C C . SER A 1 88 ? 7.551 -1.384 -8.736 1.00 64.75 88 SER A C 1
ATOM 694 O O . SER A 1 88 ? 8.712 -1.655 -8.413 1.00 64.75 88 SER A O 1
ATOM 696 N N . PRO A 1 89 ? 6.520 -1.963 -8.087 1.00 67.44 89 PRO A N 1
ATOM 697 C CA . PRO A 1 89 ? 6.706 -2.970 -7.038 1.00 67.44 89 PRO A CA 1
ATOM 698 C C . PRO A 1 89 ? 7.450 -4.219 -7.530 1.00 67.44 89 PRO A C 1
ATOM 700 O O . PRO A 1 89 ? 8.146 -4.867 -6.750 1.00 67.44 89 PRO A O 1
ATOM 703 N N . LEU A 1 90 ? 7.320 -4.537 -8.823 1.00 67.00 90 LEU A N 1
ATOM 704 C CA . LEU A 1 90 ? 7.921 -5.706 -9.463 1.00 67.00 90 LEU A CA 1
ATOM 705 C C . LEU A 1 90 ? 9.455 -5.614 -9.489 1.00 67.00 90 LEU A C 1
ATOM 707 O O . LEU A 1 90 ? 10.137 -6.561 -9.107 1.00 67.00 90 LEU A O 1
ATOM 711 N N . TYR A 1 91 ? 10.006 -4.445 -9.832 1.00 61.34 91 TYR A N 1
ATOM 712 C CA . TYR A 1 91 ? 11.455 -4.225 -9.897 1.00 61.34 91 TYR A CA 1
ATOM 713 C C . TYR A 1 91 ? 12.113 -4.112 -8.510 1.00 61.34 91 TYR A C 1
ATOM 715 O O . TYR A 1 91 ? 13.334 -4.198 -8.393 1.00 61.34 91 TYR A O 1
ATOM 723 N N . ARG A 1 92 ? 11.317 -3.971 -7.437 1.00 67.19 92 ARG A N 1
ATOM 724 C CA . ARG A 1 92 ? 11.807 -3.982 -6.047 1.00 67.19 92 ARG A CA 1
ATOM 725 C C . ARG A 1 92 ? 12.186 -5.381 -5.554 1.00 67.19 92 ARG A C 1
ATOM 727 O O . ARG A 1 92 ? 12.955 -5.494 -4.605 1.00 67.19 92 ARG A O 1
ATOM 734 N N . MET A 1 93 ? 11.642 -6.430 -6.169 1.00 70.19 93 MET A N 1
ATOM 735 C CA . MET A 1 93 ? 11.879 -7.822 -5.766 1.00 70.19 93 MET A CA 1
ATOM 736 C C . MET A 1 93 ? 13.122 -8.433 -6.429 1.00 70.19 93 MET A C 1
ATOM 738 O O . MET A 1 93 ? 13.626 -9.447 -5.953 1.00 70.19 93 MET A O 1
ATOM 742 N N . PHE A 1 94 ? 13.638 -7.823 -7.501 1.00 65.00 94 PHE A N 1
ATOM 743 C CA . PHE A 1 94 ? 14.834 -8.301 -8.190 1.00 65.00 94 PHE A CA 1
ATOM 744 C C . PHE A 1 94 ? 16.097 -7.693 -7.575 1.00 65.00 94 PHE A C 1
ATOM 746 O O . PHE A 1 94 ? 16.343 -6.488 -7.660 1.00 65.00 94 PHE A O 1
ATOM 753 N N . VAL A 1 95 ? 16.927 -8.547 -6.979 1.00 67.88 95 VAL A N 1
ATOM 754 C CA . VAL A 1 95 ? 18.284 -8.195 -6.552 1.00 67.88 95 VAL A CA 1
ATOM 755 C C . VAL A 1 95 ? 19.230 -8.485 -7.714 1.00 67.88 95 VAL A C 1
ATOM 757 O O . VAL A 1 95 ? 19.188 -9.566 -8.299 1.00 67.88 95 VAL A O 1
ATOM 760 N N . LYS A 1 96 ? 20.086 -7.521 -8.071 1.00 75.50 96 LYS A N 1
ATOM 761 C C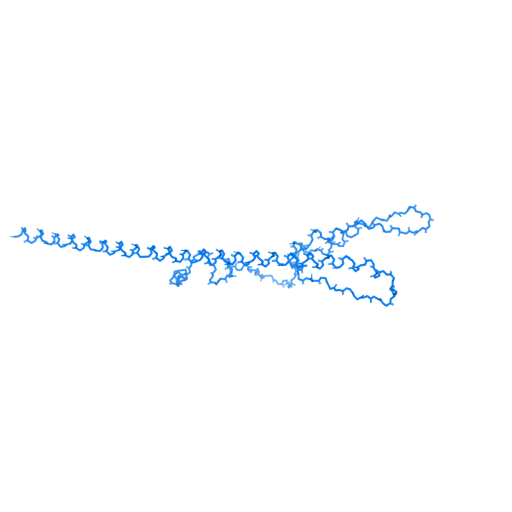A . LYS A 1 96 ? 21.119 -7.737 -9.091 1.00 75.50 96 LYS A CA 1
ATOM 762 C C . LYS A 1 96 ? 22.116 -8.775 -8.562 1.00 75.50 96 LYS A C 1
ATOM 764 O O . LYS A 1 96 ? 22.863 -8.477 -7.636 1.00 75.50 96 LYS A O 1
ATOM 769 N N . GLY A 1 97 ? 22.107 -9.974 -9.142 1.00 78.88 97 GLY A N 1
ATOM 770 C CA . GLY A 1 97 ? 23.080 -11.022 -8.836 1.00 78.88 97 GLY A CA 1
ATOM 771 C C . GLY A 1 97 ? 24.493 -10.664 -9.307 1.00 78.88 97 GLY A C 1
ATOM 772 O O . GLY A 1 97 ? 24.679 -9.796 -10.167 1.00 78.88 97 GLY A O 1
ATOM 773 N N . GLN A 1 98 ? 25.496 -11.335 -8.737 1.00 79.81 98 GLN A N 1
ATOM 774 C CA . GLN A 1 98 ? 26.878 -11.251 -9.206 1.00 79.81 98 GLN A CA 1
ATOM 775 C C . GLN A 1 98 ? 26.958 -11.881 -10.607 1.00 79.81 98 GLN A C 1
ATOM 777 O O . GLN A 1 98 ? 26.460 -12.984 -10.822 1.00 79.81 98 GLN A O 1
ATOM 782 N N . GLY A 1 99 ? 27.521 -11.159 -11.578 1.00 79.38 99 GLY A N 1
ATOM 783 C CA . GLY A 1 99 ? 27.676 -11.677 -12.938 1.00 79.38 99 GLY A CA 1
ATOM 784 C C . GLY A 1 99 ? 28.701 -12.809 -12.973 1.00 79.38 99 GLY A C 1
ATOM 785 O O . GLY A 1 99 ? 29.765 -12.686 -12.367 1.00 79.38 99 GLY A O 1
ATOM 786 N N . LEU A 1 100 ? 28.392 -13.896 -13.683 1.00 80.50 100 LEU A N 1
ATOM 787 C CA . LEU A 1 100 ? 29.344 -14.976 -13.934 1.00 80.50 100 LEU A CA 1
ATOM 788 C C . LEU A 1 100 ? 30.446 -14.448 -14.865 1.00 80.50 100 LEU A C 1
ATOM 790 O O . LEU A 1 100 ? 30.160 -14.014 -15.981 1.00 80.50 100 LEU A O 1
ATOM 794 N N . ALA A 1 101 ? 31.692 -14.436 -14.391 1.00 76.06 101 ALA A N 1
ATOM 795 C CA . ALA A 1 101 ? 32.830 -14.022 -15.202 1.00 76.06 101 ALA A CA 1
ATOM 796 C C . ALA A 1 101 ? 33.077 -15.060 -16.307 1.00 76.06 101 ALA A C 1
ATOM 798 O O . ALA A 1 101 ? 33.215 -16.248 -16.020 1.00 76.06 101 ALA A O 1
ATOM 799 N N . GLY A 1 102 ? 33.111 -14.611 -17.563 1.00 78.12 102 GLY A N 1
ATOM 800 C CA . GLY A 1 102 ? 33.481 -15.458 -18.694 1.00 78.12 102 GLY A CA 1
ATOM 801 C C . GLY A 1 102 ? 34.952 -15.876 -18.627 1.00 78.12 102 GLY A C 1
ATOM 802 O O . GLY A 1 102 ? 35.782 -15.192 -18.032 1.00 78.12 102 GLY A O 1
ATOM 803 N N . THR A 1 103 ? 35.277 -16.999 -19.260 1.00 75.62 103 THR A N 1
ATOM 804 C CA . THR A 1 103 ? 36.604 -17.641 -19.229 1.00 75.62 103 THR A CA 1
ATOM 805 C C . THR A 1 103 ? 37.677 -16.910 -20.057 1.00 75.62 103 THR A C 1
ATOM 807 O O . THR A 1 103 ? 38.804 -17.385 -20.140 1.00 75.62 103 THR A O 1
ATOM 810 N N . MET A 1 104 ? 37.380 -15.747 -20.647 1.00 57.44 104 MET A N 1
ATOM 811 C CA . MET A 1 104 ? 38.362 -14.963 -21.403 1.00 57.44 104 MET A CA 1
ATOM 812 C C . MET A 1 104 ? 38.932 -13.812 -20.565 1.00 57.44 104 MET A C 1
ATOM 814 O O . MET A 1 104 ? 38.274 -12.809 -20.310 1.00 57.44 104 MET A O 1
ATOM 818 N N . GLU A 1 105 ? 40.166 -14.072 -20.139 1.00 55.53 105 GLU A N 1
ATOM 819 C CA . GLU A 1 105 ? 41.278 -13.202 -19.748 1.00 55.53 105 GLU A CA 1
ATOM 820 C C . GLU A 1 105 ? 41.128 -12.146 -18.637 1.00 55.53 105 GLU A C 1
ATOM 822 O O . GLU A 1 105 ? 40.310 -11.226 -18.629 1.00 55.53 105 GLU A O 1
ATOM 827 N N . LYS A 1 106 ? 42.016 -12.320 -17.653 1.00 57.03 106 LYS A N 1
ATOM 828 C CA . LYS A 1 106 ? 42.156 -11.578 -16.406 1.00 57.03 106 LYS A CA 1
ATOM 829 C C . LYS A 1 106 ? 43.225 -10.498 -16.577 1.00 57.03 106 LYS A C 1
ATOM 831 O O . LYS A 1 106 ? 44.360 -10.721 -16.185 1.00 57.03 106 LYS A O 1
ATOM 836 N N . GLU A 1 107 ? 42.860 -9.317 -17.064 1.00 56.31 107 GLU A N 1
ATOM 837 C CA . GLU A 1 107 ? 43.753 -8.141 -16.960 1.00 56.31 107 GLU A CA 1
ATOM 838 C C . GLU A 1 107 ? 43.083 -6.900 -16.343 1.00 56.31 107 GLU A C 1
ATOM 840 O O . GLU A 1 107 ? 43.730 -5.894 -16.078 1.00 56.31 107 GLU A O 1
ATOM 845 N N . ALA A 1 108 ? 41.795 -6.967 -15.985 1.00 53.53 108 ALA A N 1
ATOM 846 C CA . ALA A 1 108 ? 41.066 -5.823 -15.415 1.00 53.53 108 ALA A CA 1
ATOM 847 C C . ALA A 1 108 ? 40.812 -5.898 -13.890 1.00 53.53 108 ALA A C 1
ATOM 849 O O . ALA A 1 108 ? 40.006 -5.124 -13.365 1.00 53.53 108 ALA A O 1
ATOM 850 N N . GLN A 1 109 ? 41.429 -6.841 -13.164 1.00 53.44 109 GLN A N 1
ATOM 851 C CA . GLN A 1 109 ? 41.067 -7.136 -11.764 1.00 53.44 109 GLN A CA 1
ATOM 852 C C . GLN A 1 109 ? 41.824 -6.340 -10.689 1.00 53.44 109 GLN A C 1
ATOM 854 O O . GLN A 1 109 ? 41.407 -6.379 -9.532 1.00 53.44 109 GLN A O 1
ATOM 859 N N . GLU A 1 110 ? 42.863 -5.574 -11.025 1.00 50.69 110 GLU A N 1
ATOM 860 C CA . GLU A 1 110 ? 43.602 -4.813 -10.002 1.00 50.69 110 GLU A CA 1
ATOM 861 C C . GLU A 1 110 ? 42.957 -3.459 -9.671 1.00 50.69 110 GLU A C 1
ATOM 863 O O . GLU A 1 110 ? 42.956 -3.055 -8.515 1.00 50.69 110 GLU A O 1
ATOM 868 N N . LYS A 1 111 ? 42.258 -2.812 -10.615 1.00 49.28 111 LYS A N 1
ATOM 869 C CA . LYS A 1 111 ? 41.604 -1.509 -10.360 1.00 49.28 111 LYS A CA 1
ATOM 870 C C . LYS A 1 111 ? 40.248 -1.585 -9.643 1.00 49.28 111 LYS A C 1
ATOM 872 O O . LYS A 1 111 ? 39.714 -0.552 -9.260 1.00 49.28 111 LYS A O 1
ATOM 877 N N . LYS A 1 112 ? 39.656 -2.776 -9.468 1.00 51.47 112 LYS A N 1
ATOM 878 C CA . LYS A 1 112 ? 38.322 -2.932 -8.841 1.00 51.47 112 LYS A CA 1
ATOM 879 C C . LYS A 1 112 ? 38.355 -3.278 -7.350 1.00 51.47 112 LYS A C 1
ATOM 881 O O . LYS A 1 112 ? 37.321 -3.154 -6.699 1.00 51.47 112 LYS A O 1
ATOM 886 N N . LYS A 1 113 ? 39.505 -3.689 -6.805 1.00 49.56 113 LYS A N 1
ATOM 887 C CA . LYS A 1 113 ? 39.616 -4.065 -5.385 1.00 49.56 113 LYS A CA 1
ATOM 888 C C . LYS A 1 113 ? 39.552 -2.849 -4.452 1.00 49.56 113 LYS A C 1
ATOM 890 O O . LYS A 1 113 ? 38.857 -2.918 -3.442 1.00 49.56 113 LYS A O 1
ATOM 895 N N . ASP A 1 114 ? 40.128 -1.715 -4.852 1.00 46.34 114 ASP A N 1
ATOM 896 C CA . ASP A 1 114 ? 40.109 -0.485 -4.042 1.00 46.34 114 ASP A CA 1
ATOM 897 C C . ASP A 1 114 ? 38.715 0.166 -3.950 1.00 46.34 114 ASP A C 1
ATOM 899 O O . ASP A 1 114 ? 38.360 0.774 -2.935 1.00 46.34 114 ASP A O 1
ATOM 903 N N . ASP A 1 115 ? 37.888 0.016 -4.989 1.00 49.38 115 ASP A N 1
ATOM 904 C CA . ASP A 1 115 ? 36.514 0.535 -5.005 1.00 49.38 115 ASP A CA 1
ATOM 905 C C . ASP A 1 115 ? 35.539 -0.362 -4.223 1.00 49.38 115 ASP A C 1
ATOM 907 O O . ASP A 1 115 ? 34.573 0.127 -3.632 1.00 49.38 115 ASP A O 1
ATOM 911 N N . GLU A 1 116 ? 35.773 -1.677 -4.187 1.00 51.41 116 GLU A N 1
ATOM 912 C CA . GLU A 1 116 ? 34.927 -2.618 -3.446 1.00 51.41 116 GLU A CA 1
ATOM 913 C C . GLU A 1 116 ? 35.163 -2.526 -1.928 1.00 51.41 116 GLU A C 1
ATOM 915 O O . GLU A 1 116 ? 34.208 -2.591 -1.149 1.00 51.41 116 GLU A O 1
ATOM 920 N N . GLU A 1 117 ? 36.403 -2.283 -1.494 1.00 52.06 117 GLU A N 1
ATOM 921 C CA . GLU A 1 117 ? 36.745 -2.138 -0.074 1.00 52.06 117 GLU A CA 1
ATOM 922 C C . GLU A 1 117 ? 36.242 -0.803 0.516 1.00 52.06 117 GLU A C 1
ATOM 924 O O . GLU A 1 117 ? 35.697 -0.772 1.624 1.00 52.06 117 GLU A O 1
ATOM 929 N N . LYS A 1 118 ? 36.283 0.293 -0.263 1.00 52.44 118 LYS A N 1
ATOM 930 C CA . LYS A 1 118 ? 35.650 1.573 0.117 1.00 52.44 118 LYS A CA 1
ATOM 931 C C . LYS A 1 118 ? 34.123 1.498 0.183 1.00 52.44 118 LYS A C 1
ATOM 933 O O . LYS A 1 118 ? 33.527 2.176 1.020 1.00 52.44 118 LYS A O 1
ATOM 938 N N . ARG A 1 119 ? 33.477 0.693 -0.670 1.00 52.19 119 ARG A N 1
ATOM 939 C CA . ARG A 1 119 ? 32.012 0.507 -0.648 1.00 52.19 119 ARG A CA 1
ATOM 940 C C . ARG A 1 119 ? 31.554 -0.322 0.548 1.00 52.19 119 ARG A C 1
ATOM 942 O O . ARG A 1 119 ? 30.621 0.098 1.221 1.00 52.19 119 ARG A O 1
ATOM 949 N N . LYS A 1 120 ? 32.261 -1.409 0.885 1.00 54.38 120 LYS A N 1
ATOM 950 C CA . LYS A 1 120 ? 31.952 -2.227 2.074 1.00 54.38 120 LYS A CA 1
ATOM 951 C C . LYS A 1 120 ? 32.006 -1.416 3.368 1.00 54.38 120 LYS A C 1
ATOM 953 O O . LYS A 1 120 ? 31.082 -1.484 4.168 1.00 54.38 120 LYS A O 1
ATOM 958 N N . LYS A 1 121 ? 33.025 -0.564 3.530 1.00 54.97 121 LYS A N 1
ATOM 959 C CA . LYS A 1 121 ? 33.156 0.277 4.730 1.00 54.97 121 LYS A CA 1
ATOM 960 C C . LYS A 1 121 ? 32.029 1.310 4.866 1.00 54.97 121 LYS A C 1
ATOM 962 O O . LYS A 1 121 ? 31.624 1.618 5.980 1.00 54.97 121 LYS A O 1
ATOM 967 N N . LYS A 1 122 ? 31.510 1.820 3.742 1.00 55.09 122 LYS A N 1
ATOM 968 C CA . LYS A 1 122 ? 30.411 2.797 3.716 1.00 55.09 122 LYS A CA 1
ATOM 969 C C . LYS A 1 122 ? 29.046 2.145 3.968 1.00 55.09 122 LYS A C 1
ATOM 971 O O . LYS A 1 122 ? 28.223 2.729 4.669 1.00 55.09 122 LYS A O 1
ATOM 976 N N . ASP A 1 123 ? 28.831 0.938 3.445 1.00 52.38 123 ASP A N 1
ATOM 977 C CA . ASP A 1 123 ? 27.601 0.168 3.668 1.00 52.38 123 ASP A CA 1
ATOM 978 C C . ASP A 1 123 ? 27.488 -0.315 5.128 1.00 52.38 123 ASP A C 1
ATOM 980 O O . ASP A 1 123 ? 26.406 -0.222 5.714 1.00 52.38 123 ASP A O 1
ATOM 984 N N . ASP A 1 124 ? 28.599 -0.735 5.749 1.00 57.25 124 ASP A N 1
ATOM 985 C CA . ASP A 1 124 ? 28.630 -1.127 7.167 1.00 57.25 124 ASP A CA 1
ATOM 986 C C . ASP A 1 124 ? 28.322 0.058 8.102 1.00 57.25 124 ASP A C 1
ATOM 988 O O . ASP A 1 124 ? 27.554 -0.082 9.059 1.00 57.25 124 ASP A O 1
ATOM 992 N N . GLU A 1 125 ? 28.855 1.250 7.805 1.00 58.12 125 GLU A N 1
ATOM 993 C CA . GLU A 1 125 ? 28.566 2.479 8.561 1.00 58.12 125 GLU A CA 1
ATOM 994 C C . GLU A 1 125 ? 27.087 2.888 8.437 1.00 58.12 125 GLU A C 1
ATOM 996 O O . GLU A 1 125 ? 26.443 3.253 9.428 1.00 58.12 125 GLU A O 1
ATOM 1001 N N . GLU A 1 126 ? 26.507 2.770 7.237 1.00 58.66 126 GLU A N 1
ATOM 1002 C CA . GLU A 1 126 ? 25.105 3.114 6.992 1.00 58.66 126 GLU A CA 1
ATOM 1003 C C . GLU A 1 126 ? 24.138 2.096 7.630 1.00 58.66 126 GLU A C 1
ATOM 1005 O O . GLU A 1 126 ? 23.054 2.463 8.107 1.00 58.66 126 GLU A O 1
ATOM 1010 N N . GLU A 1 127 ? 24.511 0.812 7.693 1.00 62.81 127 GLU A N 1
ATOM 1011 C CA . GLU A 1 127 ? 23.727 -0.219 8.377 1.00 62.81 127 GLU A CA 1
ATOM 1012 C C . GLU A 1 127 ? 23.753 -0.037 9.905 1.00 62.81 127 GLU A C 1
ATOM 1014 O O . GLU A 1 127 ? 22.711 -0.160 10.567 1.00 62.81 127 GLU A O 1
ATOM 1019 N N . GLU A 1 128 ? 24.907 0.319 10.478 1.00 63.47 128 GLU A N 1
ATOM 1020 C CA . GLU A 1 128 ? 25.046 0.581 11.913 1.00 63.47 128 GLU A CA 1
ATOM 1021 C C . GLU A 1 128 ? 24.241 1.825 12.339 1.00 63.47 128 GLU A C 1
ATOM 1023 O O . GLU A 1 128 ? 23.540 1.813 13.362 1.00 63.47 128 GLU A O 1
ATOM 1028 N N . GLU A 1 129 ? 24.237 2.880 11.515 1.00 64.31 129 GLU A N 1
ATOM 1029 C CA . GLU A 1 129 ? 23.451 4.090 11.763 1.00 64.31 129 GLU A CA 1
ATOM 1030 C C . GLU A 1 129 ? 21.935 3.823 11.657 1.00 64.31 129 GLU A C 1
ATOM 1032 O O . GLU A 1 129 ? 21.142 4.306 12.481 1.00 64.31 129 GLU A O 1
ATOM 1037 N N . LYS A 1 130 ? 21.508 2.984 10.698 1.00 64.94 130 LYS A N 1
ATOM 1038 C CA . LYS A 1 130 ? 20.108 2.535 10.564 1.00 64.94 130 LYS A CA 1
ATOM 1039 C C . LYS A 1 130 ? 19.665 1.679 11.752 1.00 64.94 130 LYS A C 1
ATOM 1041 O O . LYS A 1 130 ? 18.539 1.862 12.230 1.00 64.94 130 LYS A O 1
ATOM 1046 N N . LYS A 1 131 ? 20.524 0.796 12.278 1.00 67.56 131 LYS A N 1
ATOM 1047 C CA . LYS A 1 131 ? 20.243 0.009 13.498 1.00 67.56 131 LYS A CA 1
ATOM 1048 C C . LYS A 1 131 ? 20.087 0.918 14.721 1.00 67.56 131 LYS A C 1
ATOM 1050 O O . LYS A 1 131 ? 19.057 0.845 15.396 1.00 67.56 131 LYS A O 1
ATOM 1055 N N . LYS A 1 132 ? 21.006 1.871 14.926 1.00 66.81 132 LYS A N 1
ATOM 1056 C CA . LYS A 1 132 ? 20.933 2.866 16.016 1.00 66.81 132 LYS A CA 1
ATOM 1057 C C . LYS A 1 132 ? 19.672 3.741 15.929 1.00 66.81 132 LYS A C 1
ATOM 1059 O O . LYS A 1 132 ? 19.020 3.984 16.949 1.00 66.81 132 LYS A O 1
ATOM 1064 N N . LYS A 1 133 ? 19.264 4.180 14.728 1.00 66.31 133 LYS A N 1
ATOM 1065 C CA . LYS A 1 133 ? 17.998 4.917 14.524 1.00 66.31 133 LYS A CA 1
ATOM 1066 C C . LYS A 1 133 ? 16.778 4.040 14.824 1.00 66.31 133 LYS A C 1
ATOM 1068 O O . LYS A 1 133 ? 15.855 4.494 15.506 1.00 66.31 133 LYS A O 1
ATOM 1073 N N . LYS A 1 134 ? 16.766 2.778 14.385 1.00 66.06 134 LYS A N 1
ATOM 1074 C CA . LYS A 1 134 ? 15.648 1.846 14.614 1.00 66.06 134 LYS A CA 1
ATOM 1075 C C . LYS A 1 134 ? 15.442 1.543 16.099 1.00 66.06 134 LYS A C 1
ATOM 1077 O O . LYS A 1 134 ? 14.297 1.562 16.553 1.00 66.06 134 LYS A O 1
ATOM 1082 N N . ASP A 1 135 ? 16.518 1.357 16.862 1.00 68.19 135 ASP A N 1
ATOM 1083 C CA . ASP A 1 135 ? 16.430 1.115 18.307 1.00 68.19 135 ASP A CA 1
ATOM 1084 C C . ASP A 1 135 ? 15.984 2.356 19.086 1.00 68.19 135 ASP A C 1
ATOM 1086 O O . ASP A 1 135 ? 15.063 2.257 19.902 1.00 68.19 135 ASP A O 1
ATOM 1090 N N . LYS A 1 136 ? 16.498 3.552 18.751 1.00 67.88 136 LYS A N 1
ATOM 1091 C CA . LYS A 1 136 ? 15.993 4.816 19.326 1.00 67.88 136 LYS A CA 1
ATOM 1092 C C . LYS A 1 136 ? 14.499 5.019 19.056 1.00 67.88 136 LYS A C 1
ATOM 1094 O O . LYS A 1 136 ? 13.764 5.488 19.925 1.00 67.88 136 LYS A O 1
ATOM 1099 N N . THR A 1 137 ? 14.026 4.646 17.865 1.00 7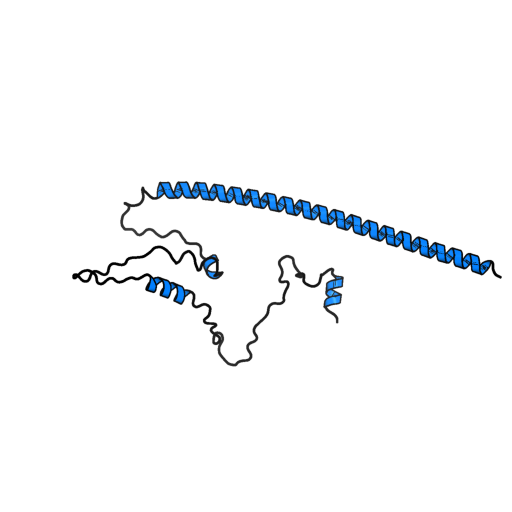0.12 137 THR A N 1
ATOM 1100 C CA . THR A 1 137 ? 12.603 4.780 17.510 1.00 70.12 137 THR A CA 1
ATOM 1101 C C . THR A 1 137 ? 11.737 3.783 18.286 1.00 70.12 137 THR A C 1
ATOM 1103 O O . THR A 1 137 ? 10.678 4.155 18.796 1.00 70.12 137 THR A O 1
ATOM 1106 N N . LYS A 1 138 ? 12.212 2.541 18.453 1.00 70.94 138 LYS A N 1
ATOM 1107 C CA . LYS A 1 138 ? 11.541 1.498 19.249 1.00 70.94 138 LYS A CA 1
ATOM 1108 C C . LYS A 1 138 ? 11.410 1.882 20.721 1.00 70.94 138 LYS A C 1
ATOM 1110 O O . LYS A 1 138 ? 10.369 1.625 21.332 1.00 70.94 138 LYS A O 1
ATOM 1115 N N . ASP A 1 139 ? 12.442 2.496 21.292 1.00 73.19 139 ASP A N 1
ATOM 1116 C CA . ASP A 1 139 ? 12.429 2.890 22.700 1.00 73.19 139 ASP A CA 1
ATOM 1117 C C . ASP A 1 139 ? 11.509 4.100 22.948 1.00 73.19 139 ASP A C 1
ATOM 1119 O O . ASP A 1 139 ? 10.703 4.111 23.888 1.00 73.19 139 ASP A O 1
ATOM 1123 N N . LYS A 1 140 ? 11.497 5.060 22.009 1.00 73.44 140 LYS A N 1
ATOM 1124 C CA . LYS A 1 140 ? 10.556 6.195 22.002 1.00 73.44 140 LYS A CA 1
ATOM 1125 C C . LYS A 1 140 ? 9.094 5.751 21.839 1.00 73.44 140 LYS A C 1
ATOM 1127 O O . LYS A 1 140 ? 8.182 6.370 22.387 1.00 73.44 140 LYS A O 1
ATOM 1132 N N . GLU A 1 141 ? 8.841 4.662 21.112 1.00 75.69 141 GLU A N 1
ATOM 1133 C CA . GLU A 1 141 ? 7.500 4.080 20.986 1.00 75.69 141 GLU A CA 1
ATOM 1134 C C . GLU A 1 141 ? 7.063 3.348 22.271 1.00 75.69 141 GLU A C 1
ATOM 1136 O O . GLU A 1 141 ? 5.921 3.500 22.722 1.00 75.69 141 GLU A O 1
ATOM 1141 N N . LYS A 1 142 ? 7.971 2.596 22.912 1.00 76.06 142 LYS A N 1
ATOM 1142 C CA . LYS A 1 142 ? 7.701 1.908 24.189 1.00 76.06 142 LYS A CA 1
ATOM 1143 C C . LYS A 1 142 ? 7.365 2.884 25.317 1.00 76.06 142 LYS A C 1
ATOM 1145 O O . LYS A 1 142 ? 6.431 2.621 26.081 1.00 76.06 142 LYS A O 1
ATOM 1150 N N . THR A 1 143 ? 8.086 3.999 25.413 1.00 76.25 143 THR A N 1
ATOM 1151 C CA . THR A 1 143 ? 7.831 5.059 26.404 1.00 76.25 143 THR A CA 1
ATOM 1152 C C . THR A 1 143 ? 6.472 5.719 26.179 1.00 76.25 143 THR A C 1
ATOM 1154 O O . THR A 1 143 ? 5.638 5.691 27.086 1.00 76.25 143 THR A O 1
ATOM 1157 N N . ARG A 1 144 ? 6.161 6.152 24.947 1.00 75.25 144 ARG A N 1
ATOM 1158 C CA . ARG A 1 144 ? 4.842 6.725 24.594 1.00 75.25 144 ARG A CA 1
ATOM 1159 C C . ARG A 1 144 ? 3.673 5.781 24.884 1.00 75.25 144 ARG A C 1
ATOM 1161 O O . ARG A 1 144 ? 2.605 6.203 25.325 1.00 75.25 144 ARG A O 1
ATOM 1168 N N . LYS A 1 145 ? 3.856 4.476 24.659 1.00 79.88 145 LYS A N 1
ATOM 1169 C CA . LYS A 1 145 ? 2.822 3.468 24.936 1.00 79.88 145 LYS A CA 1
ATOM 1170 C C . LYS A 1 145 ? 2.596 3.253 26.436 1.00 79.88 145 LYS A C 1
ATOM 1172 O O . LYS A 1 145 ? 1.462 2.996 26.844 1.00 79.88 145 LYS A O 1
ATOM 1177 N N . ARG A 1 146 ? 3.647 3.353 27.260 1.00 78.69 146 ARG A N 1
ATOM 1178 C CA . ARG A 1 146 ? 3.533 3.305 28.729 1.00 78.69 146 ARG A CA 1
ATOM 1179 C C . ARG A 1 146 ? 2.825 4.541 29.278 1.00 78.69 146 ARG A C 1
ATOM 1181 O O . ARG A 1 146 ? 1.985 4.390 30.161 1.00 78.69 146 ARG A O 1
ATOM 1188 N N . GLU A 1 147 ? 3.114 5.713 28.728 1.00 77.38 147 GLU A N 1
ATOM 1189 C CA . GLU A 1 147 ? 2.514 6.986 29.138 1.00 77.38 147 GLU A CA 1
ATOM 1190 C C . GLU A 1 147 ? 1.007 7.021 28.849 1.00 77.38 147 GLU A C 1
ATOM 1192 O O . GLU A 1 147 ? 0.207 7.152 29.774 1.00 77.38 147 GLU A O 1
ATOM 1197 N N . ARG A 1 148 ? 0.600 6.679 27.616 1.00 77.12 148 ARG A N 1
ATOM 1198 C CA . ARG A 1 148 ? -0.823 6.541 27.244 1.00 77.12 148 ARG A CA 1
ATOM 1199 C C . ARG A 1 148 ? -1.585 5.534 28.107 1.00 77.12 148 ARG A C 1
ATOM 1201 O O . ARG A 1 148 ? -2.777 5.693 28.360 1.00 77.12 148 ARG A O 1
ATOM 1208 N N . LYS A 1 149 ? -0.923 4.459 28.557 1.00 78.44 149 LYS A N 1
ATOM 1209 C CA . LYS A 1 149 ? -1.547 3.465 29.449 1.00 78.44 149 LYS A CA 1
ATOM 1210 C C . LYS A 1 149 ? -1.756 4.022 30.862 1.00 78.44 149 LYS A C 1
ATOM 1212 O O . LYS A 1 149 ? -2.706 3.611 31.526 1.00 78.44 149 LYS A O 1
ATOM 1217 N N . ARG A 1 150 ? -0.888 4.928 31.326 1.00 75.69 150 ARG A N 1
ATOM 1218 C CA . ARG A 1 150 ? -1.033 5.609 32.621 1.00 75.69 150 ARG A CA 1
ATOM 1219 C C . ARG A 1 150 ? -2.155 6.644 32.573 1.00 75.69 150 ARG A C 1
ATOM 1221 O O . ARG A 1 150 ? -3.016 6.579 33.443 1.00 75.69 150 ARG A O 1
ATOM 1228 N N . GLU A 1 151 ? -2.217 7.469 31.526 1.00 74.75 151 GLU A N 1
ATOM 1229 C CA . GLU A 1 151 ? -3.294 8.459 31.333 1.00 74.75 151 GLU A CA 1
ATOM 1230 C C . GLU A 1 151 ? -4.682 7.813 31.284 1.00 74.75 151 GLU A C 1
ATOM 1232 O O . GLU A 1 151 ? -5.579 8.195 32.036 1.00 74.75 151 GLU A O 1
ATOM 1237 N N . ARG A 1 152 ? -4.841 6.743 30.491 1.00 74.31 152 ARG A N 1
ATOM 1238 C CA . ARG A 1 152 ? -6.118 6.012 30.421 1.00 74.31 152 ARG A CA 1
ATOM 1239 C C . ARG A 1 152 ? -6.550 5.460 31.778 1.00 74.31 152 ARG A C 1
ATOM 1241 O O . ARG A 1 152 ? -7.743 5.424 32.066 1.00 74.31 152 ARG A O 1
ATOM 1248 N N . LYS A 1 153 ? -5.594 5.022 32.610 1.00 71.12 153 LYS A N 1
ATOM 1249 C CA . LYS A 1 153 ? -5.864 4.474 33.950 1.00 71.12 153 LYS A CA 1
ATOM 1250 C C . LYS A 1 153 ? -6.223 5.571 34.959 1.00 71.12 153 LYS A C 1
ATOM 1252 O O . LYS A 1 153 ? -6.998 5.303 35.874 1.00 71.12 153 LYS A O 1
ATOM 1257 N N . SER A 1 154 ? -5.686 6.784 34.814 1.00 65.06 154 SER A N 1
ATOM 1258 C CA . SER A 1 154 ? -6.099 7.936 35.626 1.00 65.06 154 SER A CA 1
ATOM 1259 C C . SER A 1 154 ? -7.476 8.466 35.223 1.00 65.06 154 SER A C 1
ATOM 1261 O O . SER A 1 154 ? -8.285 8.741 36.104 1.00 65.06 154 SER A O 1
ATOM 1263 N N . GLU A 1 155 ? -7.798 8.514 33.927 1.00 70.00 155 GLU A N 1
ATOM 1264 C CA . GLU A 1 155 ? -9.128 8.933 33.457 1.00 70.00 155 GLU A CA 1
ATOM 1265 C C . GLU A 1 155 ? -10.239 7.987 33.922 1.00 70.00 155 GLU A C 1
ATOM 1267 O O . GLU A 1 155 ? -11.275 8.445 34.404 1.00 70.00 155 GLU A O 1
ATOM 1272 N N . THR A 1 156 ? -10.020 6.667 33.860 1.00 66.75 156 THR A N 1
ATOM 1273 C CA . THR A 1 156 ? -11.024 5.700 34.348 1.00 66.75 156 THR A CA 1
ATOM 1274 C C . THR A 1 156 ? -11.279 5.865 35.843 1.00 66.75 156 THR A C 1
ATOM 1276 O O . THR A 1 156 ? -12.440 5.901 36.252 1.00 66.75 156 THR A O 1
ATOM 1279 N N . ARG A 1 157 ? -10.219 6.044 36.649 1.00 67.50 157 ARG A N 1
ATOM 1280 C CA . ARG A 1 157 ? -10.330 6.282 38.101 1.00 67.50 157 ARG A CA 1
ATOM 1281 C C . ARG A 1 157 ? -11.099 7.562 38.427 1.00 67.50 157 ARG A C 1
ATOM 1283 O O . ARG A 1 157 ? -11.927 7.548 39.335 1.00 67.50 157 ARG A O 1
ATOM 1290 N N . ASN A 1 158 ? -10.871 8.634 37.671 1.00 66.81 158 ASN A N 1
ATOM 1291 C CA . ASN A 1 158 ? -11.608 9.884 37.850 1.00 66.81 158 ASN A CA 1
ATOM 1292 C C . ASN A 1 158 ? -13.087 9.725 37.466 1.00 66.81 158 ASN A C 1
ATOM 1294 O O . ASN A 1 158 ? -13.958 10.181 38.204 1.00 66.81 158 ASN A O 1
ATOM 1298 N N . SER A 1 159 ? -13.390 8.997 36.386 1.00 67.12 159 SER A N 1
ATOM 1299 C CA . SER A 1 159 ? -14.781 8.766 35.971 1.00 67.12 159 SER A CA 1
ATOM 1300 C C . SER A 1 159 ? -15.580 7.919 36.976 1.00 67.12 159 SER A C 1
ATOM 1302 O O . SER A 1 159 ? -16.765 8.181 37.201 1.00 67.12 159 SER A O 1
ATOM 1304 N N . ASP A 1 160 ? -14.937 6.934 37.616 1.00 69.19 160 ASP A N 1
ATOM 1305 C CA . ASP A 1 160 ? -15.563 6.101 38.651 1.00 69.19 160 ASP A CA 1
ATOM 1306 C C . ASP A 1 160 ? -15.807 6.899 39.939 1.00 69.19 160 ASP A C 1
ATOM 1308 O O . ASP A 1 160 ? -16.886 6.828 40.533 1.00 69.19 160 ASP A O 1
ATOM 1312 N N . SER A 1 161 ? -14.841 7.743 40.318 1.00 66.50 161 SER A N 1
ATOM 1313 C CA . SER A 1 161 ? -14.974 8.720 41.405 1.00 66.50 161 SER A CA 1
ATOM 1314 C C . SER A 1 161 ? -16.169 9.664 41.185 1.00 66.50 161 SER A C 1
ATOM 1316 O O . SER A 1 161 ? -17.006 9.843 42.078 1.00 66.50 161 SER A O 1
ATOM 1318 N N . ASP A 1 162 ? -16.323 10.205 39.973 1.00 70.44 162 ASP A N 1
ATOM 1319 C CA . ASP A 1 162 ? -17.429 11.104 39.631 1.00 70.44 162 ASP A CA 1
ATOM 1320 C C . ASP A 1 162 ? -18.793 10.401 39.586 1.00 70.44 162 ASP A C 1
ATOM 1322 O O . ASP A 1 162 ? -19.814 10.967 39.999 1.00 70.44 162 ASP A O 1
ATOM 1326 N N . LYS A 1 163 ? -18.845 9.144 39.131 1.00 72.75 163 LYS A N 1
ATOM 1327 C CA . LYS A 1 163 ? -20.073 8.338 39.205 1.00 72.75 163 LYS A CA 1
ATOM 1328 C C . LYS A 1 163 ? -20.476 8.064 40.653 1.00 72.75 163 LYS A C 1
ATOM 1330 O O . LYS A 1 163 ? -21.658 8.203 40.988 1.00 72.75 163 LYS A O 1
ATOM 1335 N N . ALA A 1 164 ? -19.519 7.725 41.517 1.00 72.75 164 ALA A N 1
ATOM 1336 C CA . ALA A 1 164 ? -19.772 7.472 42.932 1.00 72.75 164 ALA A CA 1
ATOM 1337 C C . ALA A 1 164 ? -20.270 8.734 43.662 1.00 72.75 164 ALA A C 1
ATOM 1339 O O . ALA A 1 164 ? -21.245 8.670 44.418 1.00 72.75 164 ALA A O 1
ATOM 1340 N N . SER A 1 165 ? -19.672 9.898 43.387 1.00 71.44 165 SER A N 1
ATOM 1341 C CA . SER A 1 165 ? -20.074 11.173 43.997 1.00 71.44 165 SER A CA 1
ATOM 1342 C C . SER A 1 165 ? -21.486 11.607 43.566 1.00 71.44 165 SER A C 1
ATOM 1344 O O . SER A 1 165 ? -22.298 12.039 44.394 1.00 71.44 165 SER A O 1
ATOM 1346 N N . ARG A 1 166 ? -21.837 11.412 42.285 1.00 75.19 166 ARG A N 1
ATOM 1347 C CA . ARG A 1 166 ? -23.185 11.685 41.754 1.00 75.19 166 ARG A CA 1
ATOM 1348 C C . ARG A 1 166 ? -24.248 10.765 42.350 1.00 75.19 166 ARG A C 1
ATOM 1350 O O . ARG A 1 166 ? -25.358 11.235 42.616 1.00 75.19 166 ARG A O 1
ATOM 1357 N N . LYS A 1 167 ? -23.927 9.485 42.585 1.00 76.88 167 LYS A N 1
ATOM 1358 C CA . LYS A 1 167 ? -24.854 8.526 43.208 1.00 76.88 167 LYS A CA 1
ATOM 1359 C C . LYS A 1 167 ? -25.184 8.929 44.650 1.00 76.88 167 LYS A C 1
ATOM 1361 O O . LYS A 1 167 ? -26.363 9.066 44.974 1.00 76.88 167 LYS A O 1
ATOM 1366 N N . ARG A 1 168 ? -24.168 9.270 45.454 1.00 73.50 168 ARG A N 1
ATOM 1367 C CA . ARG A 1 168 ? -24.349 9.745 46.841 1.00 73.50 168 ARG A CA 1
ATOM 1368 C C . ARG A 1 168 ? -25.213 11.010 46.920 1.00 73.50 168 ARG A C 1
ATOM 1370 O O . ARG A 1 168 ? -26.152 11.067 47.708 1.00 73.50 168 ARG A O 1
ATOM 1377 N N . LYS A 1 169 ? -24.994 11.994 46.035 1.00 76.38 169 LYS A N 1
ATOM 1378 C CA . LYS A 1 169 ? -25.827 13.217 45.972 1.00 76.38 169 LYS A CA 1
ATOM 1379 C C . LYS A 1 169 ? -27.300 12.941 45.638 1.00 76.38 169 LYS A C 1
ATOM 1381 O O . LYS A 1 169 ? -28.173 13.692 46.080 1.00 76.38 169 LYS A O 1
ATOM 1386 N N . ARG A 1 170 ? -27.600 11.916 44.829 1.00 75.25 170 ARG A N 1
ATOM 1387 C CA . ARG A 1 170 ? -28.987 11.536 44.496 1.00 75.25 170 ARG A CA 1
ATOM 1388 C C . ARG A 1 170 ? -29.688 10.865 45.676 1.00 75.25 170 ARG A C 1
ATOM 1390 O O . ARG A 1 170 ? -30.836 11.214 45.951 1.00 75.25 170 ARG A O 1
ATOM 1397 N N . GLU A 1 171 ? -28.999 9.976 46.385 1.00 76.12 171 GLU A N 1
ATOM 1398 C CA . GLU A 1 171 ? -29.525 9.312 47.587 1.00 76.12 171 GLU A CA 1
ATOM 1399 C C . GLU A 1 171 ? -29.832 10.328 48.700 1.00 76.12 171 GLU A C 1
ATOM 1401 O O . GLU A 1 171 ? -30.930 10.311 49.263 1.00 76.12 171 GLU A O 1
ATOM 1406 N N . ASP A 1 172 ? -28.951 11.309 48.911 1.00 76.88 172 ASP A N 1
ATOM 1407 C CA . ASP A 1 172 ? -29.154 12.381 49.895 1.00 76.88 172 ASP A CA 1
ATOM 1408 C C . ASP A 1 172 ? -30.323 13.319 49.555 1.00 76.88 172 ASP A C 1
ATOM 1410 O O . ASP A 1 172 ? -31.076 13.768 50.427 1.00 76.88 172 ASP A O 1
ATOM 1414 N N . LYS A 1 173 ? -30.525 13.625 48.267 1.00 76.00 173 LYS A N 1
ATOM 1415 C CA . LYS A 1 173 ? -31.692 14.409 47.833 1.00 76.00 173 LYS A CA 1
ATOM 1416 C C . LYS A 1 173 ? -32.990 13.642 48.070 1.00 76.00 173 LYS A C 1
ATOM 1418 O O . LYS A 1 173 ? -33.987 14.244 48.473 1.00 76.00 173 LYS A O 1
ATOM 1423 N N . HIS A 1 174 ? -32.988 12.334 47.831 1.00 70.94 174 HIS A N 1
ATOM 1424 C CA . HIS A 1 174 ? -34.161 11.489 48.013 1.00 70.94 174 HIS A CA 1
ATOM 1425 C C . HIS A 1 174 ? -34.524 11.318 49.499 1.00 70.94 174 HIS A C 1
ATOM 1427 O O . HIS A 1 174 ? -35.698 11.444 49.858 1.00 70.94 174 HIS A O 1
ATOM 1433 N N . SER A 1 175 ? -33.530 11.144 50.377 1.00 71.25 175 SER A N 1
ATOM 1434 C CA . SER A 1 175 ? -33.738 11.049 51.829 1.00 71.25 175 SER A CA 1
ATOM 1435 C C . SER A 1 175 ? -34.302 12.353 52.419 1.00 71.25 175 SER A C 1
ATOM 1437 O O . SER A 1 175 ? -35.289 12.324 53.161 1.00 71.25 175 SER A O 1
ATOM 1439 N N . LYS A 1 176 ? -33.779 13.520 52.004 1.00 74.38 176 LYS A N 1
ATOM 1440 C CA . LYS A 1 176 ? -34.310 14.840 52.402 1.00 74.38 176 LYS A CA 1
ATOM 1441 C C . LYS A 1 176 ? -35.742 15.072 51.912 1.00 74.38 176 LYS A C 1
ATOM 1443 O O . LYS A 1 176 ? -36.544 15.662 52.637 1.00 74.38 176 LYS A O 1
ATOM 1448 N N . LYS A 1 177 ? -36.089 14.603 50.707 1.00 74.81 177 LYS A N 1
ATOM 1449 C CA . LYS A 1 177 ? -37.450 14.730 50.154 1.00 74.81 177 LYS A CA 1
ATOM 1450 C C . LYS A 1 177 ? -38.456 13.857 50.916 1.00 74.81 177 LYS A C 1
ATOM 1452 O O . LYS A 1 177 ? -39.560 14.324 51.186 1.00 74.81 177 LYS A O 1
ATOM 1457 N N . LYS A 1 178 ? -38.061 12.644 51.331 1.00 71.12 178 LYS A N 1
ATOM 1458 C CA . LYS A 1 178 ? -38.879 11.768 52.191 1.00 71.12 178 LYS A CA 1
ATOM 1459 C C . LYS A 1 178 ? -39.108 12.369 53.585 1.00 71.12 178 LYS A C 1
ATOM 1461 O O . LYS A 1 178 ? -40.257 12.456 54.003 1.00 71.12 178 LYS A O 1
ATOM 1466 N N . LYS A 1 179 ? -38.063 12.897 54.240 1.00 70.31 179 LYS A N 1
ATOM 1467 C CA . LYS A 1 179 ? -38.184 13.580 55.550 1.00 70.31 179 LYS A CA 1
ATOM 1468 C C . LYS A 1 179 ? -39.084 14.822 55.523 1.00 70.31 179 LYS A C 1
ATOM 1470 O O . LYS A 1 179 ? -39.727 15.126 56.518 1.00 70.31 179 LYS A O 1
ATOM 1475 N N . LYS A 1 180 ? -39.137 15.561 54.405 1.00 71.06 180 LYS A N 1
ATOM 1476 C CA . LYS A 1 180 ? -40.054 16.710 54.255 1.00 71.06 180 LYS A CA 1
ATOM 1477 C C . LYS A 1 180 ? -41.512 16.293 54.041 1.00 71.06 180 LYS A C 1
ATOM 1479 O O . LYS A 1 180 ? -42.397 17.033 54.450 1.00 71.06 180 LYS A O 1
ATOM 1484 N N . LYS A 1 181 ? -41.765 15.140 53.410 1.00 70.06 181 LYS A N 1
ATOM 1485 C CA . LYS A 1 181 ? -43.125 14.605 53.221 1.00 70.06 181 LYS A CA 1
ATOM 1486 C C . LYS A 1 181 ? -43.722 14.057 54.520 1.00 70.06 181 LYS A C 1
ATOM 1488 O O . LYS A 1 181 ? -44.897 14.281 54.755 1.00 70.06 181 LYS A O 1
ATOM 1493 N N . SER A 1 182 ? -42.921 13.417 55.373 1.00 64.94 182 SER A N 1
ATOM 1494 C CA . SER A 1 182 ? -43.389 12.869 56.658 1.00 64.94 182 SER A CA 1
ATOM 1495 C C . SER A 1 182 ? -43.609 13.916 57.757 1.00 64.94 182 SER A C 1
ATOM 1497 O O . SER A 1 182 ? -44.093 13.574 58.820 1.00 64.94 182 SER A O 1
ATOM 1499 N N . ARG A 1 183 ? -43.195 15.171 57.538 1.00 60.81 183 ARG A N 1
ATOM 1500 C CA . ARG A 1 183 ? -43.350 16.294 58.483 1.00 60.81 183 ARG A CA 1
ATOM 1501 C C . ARG A 1 183 ? -44.554 17.190 58.162 1.00 60.81 183 ARG A C 1
ATOM 1503 O O . ARG A 1 183 ? -44.710 18.231 58.786 1.00 60.81 183 ARG A O 1
ATOM 1510 N N . LYS A 1 184 ? -45.301 16.852 57.107 1.00 55.53 184 LYS A N 1
ATOM 1511 C CA . LYS A 1 184 ? -46.421 17.634 56.560 1.00 55.53 184 LYS A CA 1
ATOM 1512 C C . LYS A 1 184 ? -47.774 16.914 56.683 1.00 55.53 184 LYS A C 1
ATOM 1514 O O . LYS A 1 184 ? -48.761 17.432 56.173 1.00 55.53 184 LYS A O 1
ATOM 1519 N N . GLN A 1 185 ? -47.778 15.737 57.307 1.00 46.22 185 GLN A N 1
ATOM 1520 C CA . GLN A 1 185 ? -48.935 15.102 57.937 1.00 46.22 185 GLN A CA 1
ATOM 1521 C C . GLN A 1 185 ? -48.758 15.244 59.443 1.00 46.22 185 GLN A C 1
ATOM 1523 O O . GLN A 1 185 ? -49.792 15.358 60.123 1.00 46.22 185 GLN A O 1
#

Secondary structure (DSSP, 8-state):
--HHHHHHHTTPPTTS-SSTT--SSPPP-----SSSPTT-S--GGG-HHHHHHHHHHHT-EEE--STT---EEE--S-STTTSSTTT-TTTTS---PPPPPPSS---SSSTTHHHHHHHHHHHHHHHHHHHHHHHHHHHHHHHHHHHHHHHHHHHHHHHHHHHHHHHHHHHHHHHHHHHHHTT--

Foldseek 3Di:
DDVVVVVVVVVDDQQDAPDVVHDSDDDDDDDDPDPDDPCPPPPVPPVVVVVVVVVVVVQADFDPPDPPPDGDGDRDDDPPPPPPCVPDPVNVPDDDDDDDDDPPDDDPPPVVPVVVVVVVVVVVVVVVVVVVVVVVVVVVVVVVVVVVVVVVVVVVVVVVVVVVVVVVVVVVVVVVVVVVVVVVD

InterPro domains:
  IPR050656 PIN2/TERF1-interacting telomerase inhibitor [PTHR23149] (6-114)